Protein AF-A0A317I169-F1 (afdb_monomer)

Sequence (273 aa):
MTTSLVYNIPAKLIETYRGHNLIVRSFSSFELANCFLRADITDIRFAQLLSVESDTSALEGSGEGIPLEIFLEDPEQYHQLYRFVNLLDSHPVRIAIPVVAGFSDAVKQASSLDFCVKLELFQPAESLIDELEFVLDLYLHRIYIRQPIDFFQTTLLSFYRDEPVSLWQIAEENPEQVRYITDEGEETISKRFVGARIEGEIGNFTERFSQKLISERRECHECEFFNRCNGYFKWPDRNYRCDGIKRIFHTLKRATQEVRQDLAAYDALEVQA

Radius of gyration: 19.72 Å; Cα contacts (8 Å, |Δi|>4): 424; chains: 1; bounding box: 43×54×50 Å

Mean predicted aligned error: 4.43 Å

pLDDT: mean 92.84, std 7.58, range [35.75, 98.19]

Structure (mmCIF, N/CA/C/O backbone):
data_AF-A0A317I169-F1
#
_entry.id   AF-A0A317I169-F1
#
loop_
_atom_site.group_PDB
_atom_site.id
_atom_site.type_symbol
_atom_site.label_atom_id
_atom_site.label_alt_id
_atom_site.label_comp_id
_atom_site.label_asym_id
_atom_site.label_entity_id
_atom_site.label_seq_id
_atom_site.pdbx_PDB_ins_code
_atom_site.Cartn_x
_atom_site.Cartn_y
_atom_site.Cartn_z
_atom_site.occupancy
_atom_site.B_iso_o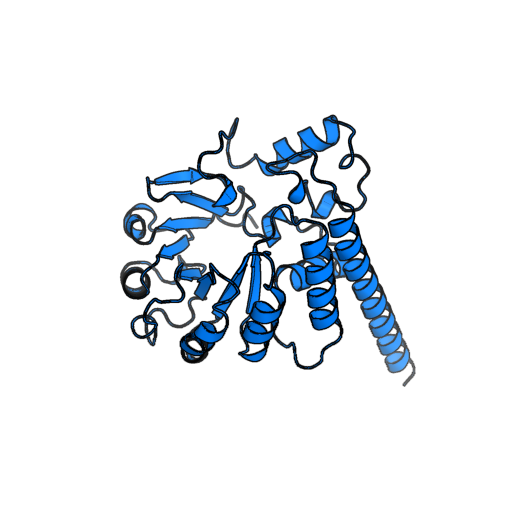r_equiv
_atom_site.auth_seq_id
_atom_site.auth_comp_id
_atom_site.auth_asym_id
_atom_site.auth_atom_id
_atom_site.pdbx_PDB_model_num
ATOM 1 N N . MET A 1 1 ? 15.140 -13.911 11.204 1.00 35.75 1 MET A N 1
ATOM 2 C CA . MET A 1 1 ? 15.748 -13.827 9.861 1.00 35.75 1 MET A CA 1
ATOM 3 C C . MET A 1 1 ? 15.899 -12.353 9.554 1.00 35.75 1 MET A C 1
ATOM 5 O O . MET A 1 1 ? 14.901 -11.652 9.612 1.00 35.75 1 MET A O 1
ATOM 9 N N . THR A 1 2 ? 17.116 -11.858 9.351 1.00 39.84 2 THR A N 1
ATOM 10 C CA . THR A 1 2 ? 17.343 -10.492 8.863 1.00 39.84 2 THR A CA 1
ATOM 11 C C . THR A 1 2 ? 16.763 -10.410 7.456 1.00 39.84 2 THR A C 1
ATOM 13 O O . THR A 1 2 ? 17.361 -10.913 6.510 1.00 39.84 2 THR A O 1
ATOM 16 N N . THR A 1 3 ? 15.547 -9.878 7.328 1.00 58.97 3 THR A N 1
ATOM 17 C CA . THR A 1 3 ? 14.951 -9.542 6.031 1.00 58.97 3 THR A CA 1
ATOM 18 C C . THR A 1 3 ? 15.928 -8.634 5.301 1.00 58.97 3 THR A C 1
ATOM 20 O O . THR A 1 3 ? 16.287 -7.582 5.826 1.00 58.97 3 THR A O 1
ATOM 23 N N . SER A 1 4 ? 16.410 -9.076 4.141 1.00 85.75 4 SER A N 1
ATOM 24 C CA . SER A 1 4 ? 17.301 -8.264 3.319 1.00 85.75 4 SER A CA 1
ATOM 25 C C . SER A 1 4 ? 16.566 -7.000 2.870 1.00 85.75 4 SER A C 1
ATOM 27 O O . SER A 1 4 ? 15.378 -7.056 2.547 1.00 85.75 4 SER A O 1
ATOM 29 N N . LEU A 1 5 ? 17.264 -5.867 2.901 1.00 94.50 5 LEU A N 1
ATOM 30 C CA . LEU A 1 5 ? 16.734 -4.564 2.513 1.00 94.50 5 LEU A CA 1
ATOM 31 C C . LEU A 1 5 ? 16.316 -4.578 1.037 1.00 94.50 5 LEU A C 1
ATOM 33 O O . LEU A 1 5 ? 17.038 -5.108 0.190 1.00 94.50 5 LEU A O 1
ATOM 37 N N . VAL A 1 6 ? 15.161 -3.982 0.742 1.00 96.94 6 VAL A N 1
ATOM 38 C CA . VAL A 1 6 ? 14.622 -3.839 -0.613 1.00 96.94 6 VAL A CA 1
ATOM 39 C C . VAL A 1 6 ? 14.708 -2.379 -1.050 1.00 96.94 6 VAL A C 1
ATOM 41 O O . VAL A 1 6 ? 14.372 -1.478 -0.284 1.00 96.94 6 VAL A O 1
ATOM 44 N N . TYR A 1 7 ? 15.114 -2.133 -2.290 1.00 97.50 7 TYR A N 1
ATOM 45 C CA . TYR A 1 7 ? 15.156 -0.797 -2.879 1.00 97.50 7 TYR A CA 1
ATOM 46 C C . TYR A 1 7 ? 14.053 -0.645 -3.924 1.00 97.50 7 TYR A C 1
ATOM 48 O O . TYR A 1 7 ? 14.032 -1.354 -4.924 1.00 97.50 7 TYR A O 1
ATOM 56 N N . ASN A 1 8 ? 13.145 0.302 -3.707 1.00 98.06 8 ASN A N 1
ATOM 57 C CA . ASN A 1 8 ? 12.198 0.761 -4.710 1.00 98.06 8 ASN A CA 1
ATOM 58 C C . ASN A 1 8 ? 12.872 1.816 -5.595 1.00 98.06 8 ASN A C 1
ATOM 60 O O . ASN A 1 8 ? 13.113 2.943 -5.152 1.00 98.06 8 ASN A O 1
ATOM 64 N N . ILE A 1 9 ? 13.172 1.453 -6.842 1.00 98.00 9 ILE A N 1
ATOM 65 C CA . ILE A 1 9 ? 13.968 2.249 -7.779 1.00 98.00 9 ILE A CA 1
ATOM 66 C C . ILE A 1 9 ? 13.218 2.526 -9.090 1.00 98.00 9 ILE A C 1
ATOM 68 O O . ILE A 1 9 ? 12.456 1.677 -9.556 1.00 98.00 9 ILE A O 1
ATOM 72 N N . PRO A 1 10 ? 13.477 3.667 -9.752 1.00 97.75 10 PRO A N 1
ATOM 73 C CA . PRO A 1 10 ? 13.111 3.857 -11.150 1.00 97.75 10 PRO A CA 1
ATOM 74 C C . PRO A 1 10 ? 13.809 2.821 -12.044 1.00 97.75 10 PRO A C 1
ATOM 76 O O . PRO A 1 10 ? 14.998 2.550 -11.861 1.00 97.75 10 PRO A O 1
ATOM 79 N N . ALA A 1 11 ? 13.122 2.329 -13.076 1.00 96.12 11 ALA A N 1
ATOM 80 C CA . ALA A 1 11 ? 13.645 1.374 -14.060 1.00 96.12 11 ALA A CA 1
ATOM 81 C C . ALA A 1 11 ? 15.009 1.776 -14.651 1.00 96.12 11 ALA A C 1
ATOM 83 O O . ALA A 1 11 ? 15.908 0.949 -14.796 1.00 96.12 11 ALA A O 1
ATOM 84 N N . LYS A 1 12 ? 15.220 3.073 -14.908 1.00 94.88 12 LYS A N 1
ATOM 85 C CA . LYS A 1 12 ? 16.492 3.610 -15.422 1.00 94.88 12 LYS A CA 1
ATOM 86 C C . LYS A 1 12 ? 17.708 3.366 -14.511 1.00 94.88 12 LYS A C 1
ATOM 88 O O . LYS A 1 12 ? 18.832 3.446 -14.997 1.00 94.88 12 LYS A O 1
ATOM 93 N N . LEU A 1 13 ? 17.509 3.078 -13.220 1.00 95.88 13 LEU A N 1
ATOM 94 C CA . LEU A 1 13 ? 18.581 2.834 -12.244 1.00 95.88 13 LEU A CA 1
ATOM 95 C C . LEU A 1 13 ? 18.875 1.343 -12.010 1.00 95.88 13 LEU A C 1
ATOM 97 O O . LEU A 1 13 ? 19.711 1.021 -11.167 1.00 95.88 13 LEU A O 1
ATOM 101 N N . ILE A 1 14 ? 18.248 0.433 -12.764 1.00 94.25 14 ILE A N 1
AT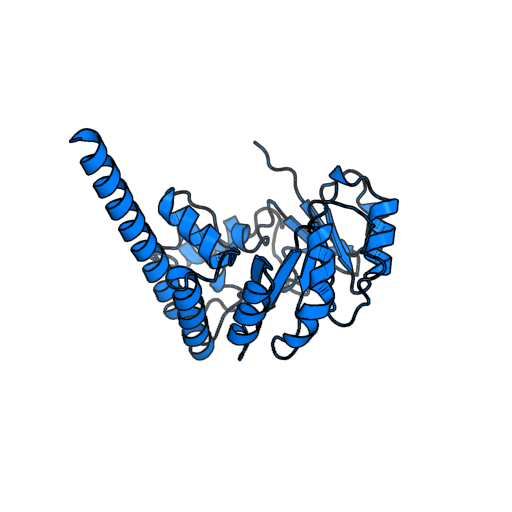OM 102 C CA . ILE A 1 14 ? 18.392 -1.022 -12.586 1.00 94.25 14 ILE A CA 1
ATOM 103 C C . ILE A 1 14 ? 19.854 -1.495 -12.578 1.00 94.25 14 ILE A C 1
ATOM 105 O O . ILE A 1 14 ? 20.247 -2.328 -11.768 1.00 94.25 14 ILE A O 1
ATOM 109 N N . GLU A 1 15 ? 20.688 -0.903 -13.434 1.00 92.88 15 GLU A N 1
ATOM 110 C CA . GLU A 1 15 ? 22.107 -1.243 -13.557 1.00 92.88 15 GLU A CA 1
ATOM 111 C C . GLU A 1 15 ? 22.921 -0.847 -12.317 1.00 92.88 15 GLU A C 1
ATOM 113 O O . GLU A 1 15 ? 23.838 -1.563 -11.920 1.00 92.88 15 GLU A O 1
ATOM 118 N N . THR A 1 16 ? 22.573 0.273 -11.680 1.00 94.31 16 THR A N 1
ATOM 119 C CA . THR A 1 16 ? 23.263 0.788 -10.489 1.00 94.31 16 THR A CA 1
ATOM 120 C C . THR A 1 16 ? 22.988 -0.064 -9.250 1.00 94.31 16 THR A C 1
ATOM 122 O O . THR A 1 16 ? 23.837 -0.143 -8.367 1.00 94.31 16 THR A O 1
ATOM 125 N N . TYR A 1 17 ? 21.830 -0.726 -9.198 1.00 93.69 17 TYR A N 1
ATOM 126 C CA . TYR A 1 17 ? 21.359 -1.477 -8.033 1.00 93.69 17 TYR A CA 1
ATOM 127 C C . TYR A 1 17 ? 21.391 -3.005 -8.225 1.00 93.69 17 TYR A C 1
ATOM 129 O O . TYR A 1 17 ? 20.778 -3.731 -7.444 1.00 93.69 17 TYR A O 1
ATOM 137 N N . ARG A 1 18 ? 22.129 -3.524 -9.218 1.00 91.44 18 ARG A N 1
ATOM 138 C CA . ARG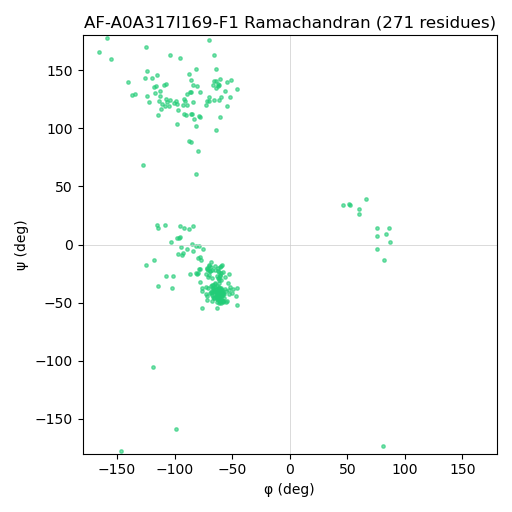 A 1 18 ? 22.302 -4.979 -9.417 1.00 91.44 18 ARG A CA 1
ATOM 139 C C . ARG A 1 18 ? 22.746 -5.691 -8.130 1.00 91.44 18 ARG A C 1
ATOM 141 O O . ARG A 1 18 ? 23.571 -5.162 -7.382 1.00 91.44 18 ARG A O 1
ATOM 148 N N . GLY A 1 19 ? 22.227 -6.899 -7.896 1.00 90.00 19 GLY A N 1
ATOM 149 C CA . GLY A 1 19 ? 22.560 -7.729 -6.732 1.00 90.00 19 GLY A CA 1
ATOM 150 C C . GLY A 1 19 ? 21.906 -7.292 -5.416 1.00 90.00 19 GLY A C 1
ATOM 151 O O . GLY A 1 19 ? 22.251 -7.823 -4.361 1.00 90.00 19 GLY A O 1
ATOM 152 N N . HIS A 1 20 ? 20.992 -6.320 -5.457 1.00 93.81 20 HIS A N 1
ATOM 153 C CA . HIS A 1 20 ? 20.128 -5.962 -4.333 1.00 93.81 20 HIS A CA 1
ATOM 154 C C . HIS A 1 20 ? 18.720 -6.506 -4.575 1.00 93.81 20 HIS A C 1
ATOM 156 O O . HIS A 1 20 ? 18.365 -6.796 -5.708 1.00 93.81 20 HIS A O 1
ATOM 162 N N . ASN A 1 21 ? 17.888 -6.586 -3.534 1.00 95.69 21 ASN A N 1
ATOM 163 C CA . ASN A 1 21 ? 16.464 -6.867 -3.722 1.00 95.69 21 ASN A CA 1
ATOM 164 C C . ASN A 1 21 ? 15.751 -5.595 -4.179 1.00 95.69 21 ASN A C 1
ATOM 166 O O . ASN A 1 21 ? 15.917 -4.542 -3.559 1.00 95.69 21 ASN A O 1
ATOM 170 N N . LEU A 1 22 ? 14.939 -5.686 -5.225 1.00 96.88 22 LEU A N 1
ATOM 171 C CA . LEU A 1 22 ? 14.413 -4.534 -5.943 1.00 96.88 22 LEU A CA 1
ATOM 172 C C . LEU A 1 22 ? 12.892 -4.551 -6.035 1.00 96.88 22 LEU A C 1
ATOM 174 O O . LEU A 1 22 ? 12.262 -5.585 -6.248 1.00 96.88 22 LEU A O 1
ATOM 178 N N . ILE A 1 23 ? 12.321 -3.359 -5.950 1.00 97.69 23 ILE A N 1
ATOM 179 C CA . ILE A 1 23 ? 11.028 -3.025 -6.534 1.00 97.69 23 ILE A CA 1
ATOM 180 C C . ILE A 1 23 ? 11.337 -2.069 -7.680 1.00 97.69 23 ILE A C 1
ATOM 182 O O . ILE A 1 23 ? 11.966 -1.035 -7.463 1.00 97.69 23 ILE A O 1
ATOM 186 N N . VAL A 1 24 ? 10.954 -2.416 -8.904 1.00 97.69 24 VAL A N 1
ATOM 187 C CA . VAL A 1 24 ? 11.307 -1.616 -10.088 1.00 97.69 24 VAL A CA 1
ATOM 188 C C . VAL A 1 24 ? 10.075 -0.886 -10.588 1.00 97.69 24 VAL A C 1
ATOM 190 O O . VAL A 1 24 ? 9.070 -1.529 -10.871 1.00 97.69 24 VAL A O 1
ATOM 193 N N . ARG A 1 25 ? 10.137 0.440 -10.730 1.00 97.69 25 ARG A N 1
ATOM 194 C CA . ARG A 1 25 ? 8.990 1.245 -11.170 1.00 97.69 25 ARG A CA 1
ATOM 195 C C . ARG A 1 25 ? 9.241 2.009 -12.463 1.00 97.69 25 ARG A C 1
ATOM 197 O O . ARG A 1 25 ? 10.334 2.531 -12.683 1.00 97.69 25 ARG A O 1
ATOM 204 N N . SER A 1 26 ? 8.219 2.112 -13.305 1.00 97.12 26 SER A N 1
ATOM 205 C CA . SER A 1 26 ? 8.222 2.963 -14.500 1.00 97.12 26 SER A CA 1
ATOM 206 C C . SER A 1 26 ? 6.797 3.337 -14.905 1.00 97.12 26 SER A C 1
ATOM 208 O O . SER A 1 26 ? 5.838 2.660 -14.550 1.00 97.12 26 SER A O 1
ATOM 210 N N . PHE A 1 27 ? 6.658 4.409 -15.681 1.00 95.75 27 PHE A N 1
ATOM 211 C CA . PHE A 1 27 ? 5.423 4.741 -16.394 1.00 95.75 27 PHE A CA 1
ATOM 212 C C . PHE A 1 27 ? 5.256 3.925 -17.690 1.00 95.75 27 PHE A C 1
ATOM 214 O O . PHE A 1 27 ? 4.179 3.928 -18.276 1.00 95.75 27 PHE A O 1
ATOM 221 N N . SER A 1 28 ? 6.306 3.229 -18.139 1.00 95.06 28 SER A N 1
ATOM 222 C CA . SER A 1 28 ? 6.347 2.479 -19.394 1.00 95.06 28 SER A CA 1
ATOM 223 C C . SER A 1 28 ? 6.458 0.978 -19.141 1.00 95.06 28 SER A C 1
ATOM 225 O O . SER A 1 28 ? 7.410 0.496 -18.522 1.00 95.06 28 SER A O 1
ATOM 227 N N . SER A 1 29 ? 5.510 0.222 -19.688 1.00 94.50 29 SER A N 1
ATOM 228 C CA . SER A 1 29 ? 5.534 -1.246 -19.694 1.00 94.50 29 SER A CA 1
ATOM 229 C C . SER A 1 29 ? 6.767 -1.789 -20.419 1.00 94.50 29 SER A C 1
ATOM 231 O O . SER A 1 29 ? 7.381 -2.753 -19.971 1.00 94.50 29 SER A O 1
ATOM 233 N N . PHE A 1 30 ? 7.180 -1.126 -21.502 1.00 94.56 30 PHE A N 1
ATOM 234 C CA . PHE A 1 30 ? 8.360 -1.488 -22.276 1.00 94.56 30 PHE A CA 1
ATOM 235 C C . PHE A 1 30 ? 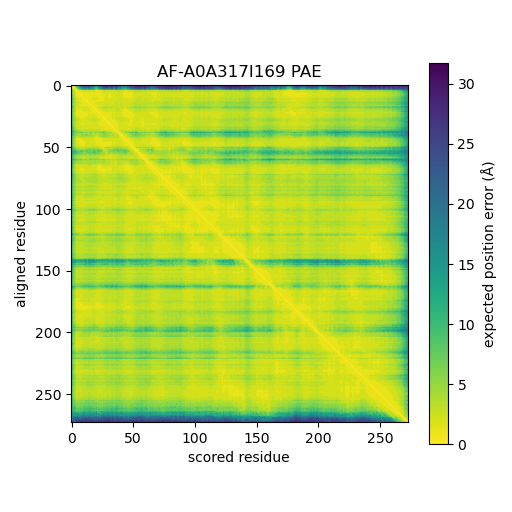9.649 -1.315 -21.469 1.00 94.56 30 PHE A C 1
ATOM 237 O O . PHE A 1 30 ? 10.559 -2.136 -21.563 1.00 94.56 30 PHE A O 1
ATOM 244 N N . GLU A 1 31 ? 9.751 -0.267 -20.650 1.00 95.06 31 GLU A N 1
ATOM 245 C CA . GLU A 1 31 ? 10.909 -0.102 -19.767 1.00 95.06 31 GLU A CA 1
ATOM 246 C C . GLU A 1 31 ? 10.974 -1.197 -18.702 1.00 95.06 31 GLU A C 1
ATOM 248 O O . GLU A 1 31 ? 12.057 -1.730 -18.454 1.00 95.06 31 GLU A O 1
ATOM 253 N N . LEU A 1 32 ? 9.834 -1.573 -18.115 1.00 95.62 32 LEU A N 1
ATOM 254 C CA . LEU A 1 32 ? 9.764 -2.682 -17.160 1.00 95.62 32 LEU A CA 1
ATOM 255 C C . LEU A 1 32 ? 10.146 -4.015 -17.816 1.00 95.62 32 LEU A C 1
ATOM 257 O O . LEU A 1 32 ? 11.013 -4.715 -17.297 1.00 95.62 32 LEU A O 1
ATOM 261 N N . ALA A 1 33 ? 9.596 -4.320 -18.994 1.00 94.69 33 ALA A N 1
ATOM 262 C CA . ALA A 1 33 ? 9.944 -5.522 -19.749 1.00 94.69 33 ALA A CA 1
ATOM 263 C C . ALA A 1 33 ? 11.451 -5.588 -20.061 1.00 94.69 33 ALA A C 1
ATOM 265 O O . ALA A 1 33 ? 12.095 -6.617 -19.860 1.00 94.69 33 ALA A O 1
ATOM 266 N N . ASN A 1 34 ? 12.057 -4.465 -20.464 1.00 93.19 34 ASN A N 1
ATOM 267 C CA . ASN A 1 34 ? 13.506 -4.393 -20.656 1.00 93.19 34 ASN A CA 1
ATOM 268 C C . ASN A 1 34 ? 14.295 -4.582 -19.355 1.00 93.19 34 ASN A C 1
ATOM 270 O O . ASN A 1 34 ? 15.395 -5.130 -19.399 1.00 93.19 34 ASN A O 1
ATOM 274 N N . CYS A 1 35 ? 13.776 -4.145 -18.205 1.00 93.19 35 CYS A N 1
ATOM 275 C CA . CYS A 1 35 ? 14.418 -4.412 -16.917 1.00 93.19 35 CYS A CA 1
ATOM 276 C C . CYS A 1 35 ? 14.439 -5.910 -16.611 1.00 93.19 35 CYS A C 1
ATOM 278 O O . CYS A 1 35 ? 15.477 -6.416 -16.187 1.00 93.19 35 CYS A O 1
ATOM 280 N N . PHE A 1 36 ? 13.352 -6.629 -16.902 1.00 92.81 36 PHE A N 1
ATOM 281 C CA . PHE A 1 36 ? 13.265 -8.078 -16.683 1.00 92.81 36 PHE A CA 1
ATOM 282 C C . PHE A 1 36 ? 14.281 -8.870 -17.515 1.00 92.81 36 PHE A C 1
ATOM 284 O O . PHE A 1 36 ? 14.743 -9.917 -17.080 1.00 92.81 36 PHE A O 1
ATOM 291 N N . LEU A 1 37 ? 14.684 -8.355 -18.681 1.00 88.56 37 LEU A N 1
ATOM 292 C CA . LEU A 1 37 ? 15.732 -8.963 -19.511 1.00 88.56 37 LEU A CA 1
ATOM 293 C C . LEU A 1 37 ? 17.158 -8.696 -18.999 1.00 88.56 37 LEU A C 1
ATOM 295 O O . LEU A 1 37 ? 18.096 -9.382 -19.406 1.00 88.56 37 LEU A O 1
ATOM 299 N N . ARG A 1 38 ? 17.352 -7.653 -18.185 1.00 84.25 38 ARG A N 1
ATOM 300 C CA . ARG A 1 38 ? 18.682 -7.136 -17.805 1.00 84.25 38 ARG A CA 1
ATOM 301 C C . ARG A 1 38 ? 19.075 -7.451 -16.368 1.00 84.25 38 ARG A C 1
ATOM 303 O O . ARG A 1 38 ? 20.275 -7.491 -16.081 1.00 84.25 38 ARG A O 1
ATOM 310 N N . ALA A 1 39 ? 18.088 -7.617 -15.495 1.00 83.25 39 ALA A N 1
ATOM 311 C CA . ALA A 1 39 ? 18.257 -7.968 -14.093 1.00 83.25 39 ALA A CA 1
ATOM 312 C C . ALA A 1 39 ? 18.125 -9.480 -13.879 1.00 83.25 39 ALA A C 1
ATOM 314 O O . ALA A 1 39 ? 17.539 -10.180 -14.703 1.00 83.25 39 ALA A O 1
ATOM 315 N N . ASP A 1 40 ? 18.648 -9.972 -12.755 1.00 85.69 40 ASP A N 1
ATOM 316 C CA . ASP A 1 40 ? 18.250 -11.292 -12.277 1.00 85.69 40 ASP A CA 1
ATOM 317 C C . ASP A 1 40 ? 16.805 -11.201 -11.778 1.00 85.69 40 ASP A C 1
ATOM 319 O O . ASP A 1 40 ? 16.462 -10.338 -10.967 1.00 85.69 40 ASP A O 1
ATOM 323 N N . ILE A 1 41 ? 15.942 -12.077 -12.279 1.00 83.88 41 ILE A N 1
ATOM 324 C CA . ILE A 1 41 ? 14.528 -12.084 -11.917 1.00 83.88 41 ILE A CA 1
ATOM 325 C C . ILE A 1 41 ? 14.336 -12.348 -10.420 1.00 83.88 41 ILE A C 1
ATOM 327 O O . ILE A 1 41 ? 13.378 -11.854 -9.834 1.00 83.88 41 ILE A O 1
ATOM 331 N N . THR A 1 42 ? 15.267 -13.076 -9.786 1.00 87.25 42 THR A N 1
ATOM 332 C CA . THR A 1 42 ? 15.199 -13.383 -8.351 1.00 87.25 42 THR A CA 1
ATOM 333 C C . THR A 1 42 ? 15.481 -12.174 -7.470 1.00 87.25 42 THR A C 1
ATOM 335 O O . THR A 1 42 ? 15.091 -12.173 -6.304 1.00 87.25 42 THR A O 1
ATOM 338 N N . ASP A 1 43 ? 16.137 -11.152 -8.021 1.00 91.62 43 ASP A N 1
ATOM 339 C CA . ASP A 1 43 ? 16.386 -9.887 -7.333 1.00 91.62 43 ASP A CA 1
ATOM 340 C C . ASP A 1 43 ? 15.132 -8.996 -7.346 1.00 91.62 43 ASP A C 1
ATOM 342 O O . ASP A 1 43 ? 14.999 -8.108 -6.506 1.00 91.62 43 ASP A O 1
ATOM 346 N N . ILE A 1 44 ? 14.184 -9.213 -8.268 1.00 94.88 44 ILE A N 1
ATOM 347 C CA . ILE A 1 44 ? 12.972 -8.396 -8.393 1.00 94.88 44 ILE A CA 1
ATOM 348 C C . ILE A 1 44 ? 11.856 -8.983 -7.529 1.00 94.88 44 ILE A C 1
ATOM 350 O O . ILE A 1 44 ? 11.278 -10.024 -7.830 1.00 94.88 44 ILE A O 1
ATOM 354 N N . ARG A 1 45 ? 11.484 -8.258 -6.471 1.00 95.25 45 ARG A N 1
ATOM 355 C CA . ARG A 1 45 ? 10.362 -8.625 -5.600 1.00 95.25 45 ARG A CA 1
ATOM 356 C C . ARG A 1 45 ? 9.013 -8.408 -6.284 1.00 95.25 45 ARG A C 1
ATOM 358 O O . ARG A 1 45 ? 8.128 -9.246 -6.151 1.00 95.25 45 ARG A O 1
ATOM 365 N N . PHE A 1 46 ? 8.853 -7.267 -6.952 1.00 96.75 46 PHE A N 1
ATOM 366 C CA . PHE A 1 46 ? 7.735 -6.942 -7.842 1.00 96.75 46 PHE A CA 1
ATOM 367 C C . PHE A 1 46 ? 8.071 -5.703 -8.683 1.00 96.75 46 PHE A C 1
ATOM 369 O O . PHE A 1 46 ? 9.018 -4.972 -8.376 1.00 96.75 46 PHE A O 1
ATOM 376 N N . ALA A 1 47 ? 7.292 -5.449 -9.732 1.00 97.44 47 ALA A N 1
ATOM 377 C CA . ALA A 1 47 ? 7.415 -4.247 -10.552 1.00 97.44 47 ALA A CA 1
ATOM 378 C C . ALA A 1 47 ? 6.173 -3.357 -10.451 1.00 97.44 47 ALA A C 1
ATOM 380 O O . ALA A 1 47 ? 5.063 -3.861 -10.326 1.00 97.44 47 ALA A O 1
ATOM 381 N N . GLN A 1 48 ? 6.357 -2.040 -10.517 1.00 97.75 48 GLN A N 1
ATOM 382 C CA . GLN A 1 48 ? 5.292 -1.042 -10.441 1.00 97.75 48 GLN A CA 1
ATOM 383 C C . GLN A 1 48 ? 5.122 -0.332 -11.785 1.00 97.75 48 GLN A C 1
ATOM 385 O O . GLN A 1 48 ? 6.018 0.392 -12.230 1.00 97.75 48 GLN A O 1
ATOM 390 N N . LEU A 1 49 ? 3.957 -0.489 -12.407 1.00 97.44 49 LEU A N 1
ATOM 391 C CA . LEU A 1 49 ? 3.552 0.320 -13.549 1.00 97.44 49 LEU A CA 1
ATOM 392 C C . LEU A 1 49 ? 2.766 1.532 -13.044 1.00 97.44 49 LEU A C 1
ATOM 394 O O . LEU A 1 49 ? 1.664 1.402 -12.516 1.00 97.44 49 LEU A O 1
ATOM 398 N N . LEU A 1 50 ? 3.346 2.719 -13.204 1.00 95.62 50 LEU A N 1
ATOM 399 C CA . LEU A 1 50 ? 2.828 3.970 -12.642 1.00 95.62 50 LEU A CA 1
ATOM 400 C C . LEU A 1 50 ? 1.754 4.650 -13.508 1.00 95.62 50 LEU A C 1
ATOM 402 O O . LEU A 1 50 ? 1.283 5.722 -13.145 1.00 95.62 50 LEU A O 1
ATOM 406 N N . SER A 1 51 ? 1.390 4.062 -14.651 1.00 90.69 51 SER A N 1
ATOM 407 C CA . SER A 1 51 ? 0.375 4.595 -15.565 1.00 90.69 51 SER A CA 1
ATOM 408 C C . SER A 1 51 ? -0.540 3.490 -16.076 1.00 90.69 51 SER A C 1
ATOM 410 O O . SER A 1 51 ? -0.075 2.499 -16.641 1.00 90.69 51 SER A O 1
ATOM 412 N N . VAL A 1 52 ? -1.850 3.711 -15.952 1.00 90.31 52 VAL A N 1
ATOM 413 C CA . VAL A 1 52 ? -2.882 2.821 -16.505 1.00 90.31 52 VAL A CA 1
ATOM 414 C C . VAL A 1 52 ? -3.096 2.987 -18.011 1.00 90.31 52 VAL A C 1
ATOM 416 O O . VAL A 1 52 ? -3.773 2.176 -18.640 1.00 90.31 52 VAL A O 1
ATOM 419 N N . GLU A 1 53 ? -2.527 4.031 -18.615 1.00 87.69 53 GLU A N 1
ATOM 420 C CA . GLU A 1 53 ? -2.663 4.283 -20.052 1.00 87.69 53 GLU A CA 1
ATOM 421 C C . GLU A 1 53 ? -1.692 3.435 -20.883 1.00 87.69 53 GLU A C 1
ATOM 423 O O . GLU A 1 53 ? -1.979 3.129 -22.046 1.00 87.69 53 GLU A O 1
ATOM 428 N N . SER A 1 54 ? -0.582 3.023 -20.266 1.00 84.69 54 SER A N 1
ATOM 429 C CA . SER A 1 54 ? 0.492 2.238 -20.873 1.00 84.69 54 SER A CA 1
ATOM 430 C C . SER A 1 54 ? -0.022 0.946 -21.524 1.00 84.69 54 SER A C 1
ATOM 432 O O . SER A 1 54 ? -0.906 0.267 -21.001 1.00 84.69 54 SER A O 1
ATOM 434 N N . ASP A 1 55 ? 0.524 0.606 -22.692 1.00 87.31 55 ASP A N 1
ATOM 435 C CA . ASP A 1 55 ? 0.195 -0.632 -23.401 1.00 87.31 55 ASP A CA 1
ATOM 436 C C . ASP A 1 55 ? 0.804 -1.841 -22.681 1.00 87.31 55 ASP A C 1
ATOM 438 O O . ASP A 1 55 ? 2.011 -1.899 -22.477 1.00 87.31 55 ASP A O 1
ATOM 442 N N . THR A 1 56 ? -0.004 -2.823 -22.302 1.00 88.31 56 THR A N 1
ATOM 443 C CA . THR A 1 56 ? 0.442 -4.000 -21.548 1.00 88.31 56 THR A CA 1
ATOM 444 C C . THR A 1 56 ? 1.158 -5.035 -22.406 1.00 88.31 56 THR A C 1
ATOM 446 O O . THR A 1 56 ? 1.826 -5.899 -21.844 1.00 88.31 56 THR A O 1
ATOM 449 N N . SER A 1 57 ? 1.085 -4.931 -23.737 1.00 88.94 57 SER A N 1
ATOM 450 C CA . SER A 1 57 ? 1.616 -5.930 -24.676 1.00 88.94 57 SER A CA 1
ATOM 451 C C . SER A 1 57 ? 3.093 -6.283 -24.453 1.00 88.94 57 SER A C 1
ATOM 453 O O . SER A 1 57 ? 3.489 -7.428 -24.627 1.00 88.94 57 SER A O 1
ATOM 455 N N . ALA A 1 58 ? 3.919 -5.327 -24.016 1.00 90.75 58 ALA A N 1
ATOM 456 C CA . ALA A 1 58 ? 5.335 -5.575 -23.730 1.00 90.75 58 ALA A CA 1
ATOM 457 C C . ALA A 1 58 ? 5.565 -6.455 -22.485 1.00 90.75 58 ALA A C 1
ATOM 459 O O . ALA A 1 58 ? 6.604 -7.109 -22.376 1.00 90.75 58 ALA A O 1
ATOM 460 N N . LEU A 1 59 ? 4.621 -6.443 -21.540 1.00 92.31 59 LEU A N 1
ATOM 461 C CA . LEU A 1 59 ? 4.659 -7.261 -20.327 1.00 92.31 59 LEU A CA 1
ATOM 462 C C . LEU A 1 59 ? 4.057 -8.649 -20.564 1.00 92.31 59 LEU A C 1
ATOM 464 O O . LEU A 1 59 ? 4.464 -9.595 -19.899 1.00 92.31 59 LEU A O 1
ATOM 468 N N . GLU A 1 60 ? 3.154 -8.797 -21.536 1.00 89.31 60 GLU A N 1
ATOM 469 C CA . GLU A 1 60 ? 2.630 -10.101 -21.945 1.00 89.31 60 GLU A CA 1
ATOM 470 C C . GLU A 1 60 ? 3.783 -10.999 -22.442 1.00 89.31 60 GLU A C 1
ATOM 472 O O . GLU A 1 60 ? 4.394 -10.755 -23.482 1.00 89.31 60 GLU A O 1
ATOM 477 N N . GLY A 1 61 ? 4.117 -12.037 -21.669 1.00 83.94 61 GLY A N 1
ATOM 478 C CA . GLY A 1 61 ? 5.212 -12.965 -21.978 1.00 83.94 61 GLY A CA 1
ATOM 479 C C . GLY A 1 61 ? 6.615 -12.508 -21.553 1.00 83.94 61 GLY A C 1
ATOM 480 O O . GLY A 1 61 ? 7.593 -13.174 -21.898 1.00 83.94 61 GLY A O 1
ATOM 481 N N . SER A 1 62 ? 6.741 -11.416 -20.791 1.00 90.06 62 SER A N 1
ATOM 482 C CA . SER A 1 62 ? 8.021 -10.936 -20.249 1.00 90.06 62 SER A CA 1
ATOM 483 C C . SER A 1 62 ? 8.056 -11.062 -18.730 1.00 90.06 62 SER A C 1
ATOM 485 O O . SER A 1 62 ? 7.203 -10.509 -18.051 1.00 90.06 62 SER A O 1
ATOM 487 N N . GLY A 1 63 ? 9.094 -11.691 -18.169 1.00 89.06 63 GLY A N 1
ATOM 488 C CA . GLY A 1 63 ? 9.267 -11.756 -16.710 1.00 89.06 63 GLY A CA 1
ATOM 489 C C . GLY A 1 63 ? 8.183 -12.572 -15.997 1.00 89.06 63 GLY A C 1
ATOM 490 O O . GLY A 1 63 ? 7.712 -12.166 -14.937 1.00 89.06 63 GLY A O 1
ATOM 491 N N . GLU A 1 64 ? 7.761 -13.687 -16.598 1.00 91.56 64 GLU A N 1
ATOM 492 C CA . GLU A 1 64 ? 6.708 -14.571 -16.083 1.00 91.56 64 GLU A CA 1
ATOM 493 C C . GLU A 1 64 ? 6.882 -14.872 -14.584 1.00 91.56 64 GLU A C 1
ATOM 495 O O . GLU A 1 64 ? 7.981 -15.164 -14.104 1.00 91.56 64 GLU A O 1
ATOM 500 N N . GLY A 1 65 ? 5.788 -14.763 -13.832 1.00 92.38 65 GLY A N 1
ATOM 501 C CA . GLY A 1 65 ? 5.761 -14.967 -12.386 1.00 92.38 65 GLY A CA 1
ATOM 502 C C . GLY A 1 65 ? 6.203 -13.767 -11.542 1.00 92.38 65 GLY A C 1
ATOM 503 O O . GLY A 1 65 ? 5.913 -13.766 -10.344 1.00 92.38 65 GLY A O 1
ATOM 504 N N . ILE A 1 66 ? 6.833 -12.727 -12.113 1.00 95.38 66 ILE A N 1
ATOM 505 C CA . ILE A 1 66 ? 7.117 -11.484 -11.371 1.00 95.38 66 ILE A CA 1
ATOM 506 C C . ILE A 1 66 ? 5.785 -10.808 -11.026 1.00 95.38 66 ILE A C 1
ATOM 508 O O . ILE A 1 66 ? 5.018 -10.511 -11.946 1.00 95.38 66 ILE A O 1
ATOM 512 N N . PRO A 1 67 ? 5.499 -10.510 -9.747 1.00 96.75 67 PRO A N 1
ATOM 513 C CA . PRO A 1 67 ? 4.297 -9.772 -9.395 1.00 96.75 67 PRO A CA 1
ATOM 514 C C . PRO A 1 67 ? 4.319 -8.354 -9.973 1.00 96.75 67 PRO A C 1
ATOM 516 O O . PRO A 1 67 ? 5.349 -7.672 -9.956 1.00 96.75 67 PRO A O 1
ATOM 519 N N . LEU A 1 68 ? 3.165 -7.896 -10.449 1.00 97.56 68 LEU A N 1
ATOM 520 C CA . LEU A 1 68 ? 2.972 -6.552 -10.976 1.00 97.56 68 LEU A CA 1
ATOM 521 C C . LEU A 1 68 ? 2.037 -5.766 -10.063 1.00 97.56 68 LEU A C 1
ATOM 523 O O . LEU A 1 68 ? 0.956 -6.225 -9.704 1.00 97.56 68 LEU A O 1
ATOM 527 N N . GLU A 1 69 ? 2.440 -4.551 -9.724 1.00 98.00 69 GLU A N 1
ATOM 528 C CA . GLU A 1 69 ? 1.576 -3.555 -9.116 1.00 98.00 69 GLU A CA 1
ATOM 529 C C . GLU A 1 69 ? 1.241 -2.478 -10.147 1.00 98.00 69 GLU A C 1
ATOM 531 O O . GLU A 1 69 ? 2.133 -1.836 -10.702 1.00 98.00 69 GLU A O 1
ATOM 536 N N . ILE A 1 70 ? -0.046 -2.272 -10.408 1.00 98.00 70 ILE A N 1
ATOM 537 C CA . ILE A 1 70 ? -0.524 -1.238 -11.326 1.00 98.00 70 ILE A CA 1
ATOM 538 C C . ILE A 1 70 ? -1.093 -0.093 -10.494 1.00 98.00 70 ILE A C 1
ATOM 540 O O . ILE A 1 70 ? -2.037 -0.288 -9.726 1.00 98.00 70 ILE A O 1
ATOM 544 N N . PHE A 1 71 ? -0.517 1.099 -10.628 1.00 97.12 71 PHE A N 1
ATOM 545 C CA . PHE A 1 71 ? -0.976 2.283 -9.910 1.00 97.12 71 PHE A CA 1
ATOM 546 C C . PHE A 1 71 ? -2.105 2.966 -10.685 1.00 97.12 71 PHE A C 1
ATOM 548 O O . PHE A 1 71 ? -1.883 3.520 -11.762 1.00 97.12 71 PHE A O 1
ATOM 555 N N . LEU A 1 72 ? -3.313 2.938 -10.125 1.00 97.12 72 LEU A N 1
ATOM 556 C CA . LEU A 1 72 ? -4.469 3.662 -10.642 1.00 97.12 72 LEU A CA 1
ATOM 557 C C . LEU A 1 72 ? -4.469 5.070 -10.035 1.00 97.12 72 LEU A C 1
ATOM 559 O O . LEU A 1 72 ? -5.025 5.279 -8.963 1.00 97.12 72 LEU A O 1
ATOM 563 N N . GLU A 1 73 ? -3.799 6.018 -10.694 1.00 93.38 73 GLU A N 1
ATOM 564 C CA . GLU A 1 73 ? -3.627 7.387 -10.178 1.00 93.38 73 GLU A CA 1
ATOM 565 C C . GLU A 1 73 ? -4.958 8.101 -9.912 1.00 93.38 73 GLU A C 1
ATOM 567 O O . GLU A 1 73 ? -5.111 8.751 -8.878 1.00 93.38 73 GLU A O 1
ATOM 572 N N . ASP A 1 74 ? -5.918 7.938 -10.819 1.00 95.38 74 ASP A N 1
ATOM 573 C CA . ASP A 1 74 ? -7.274 8.455 -10.688 1.00 95.38 74 ASP A CA 1
ATOM 574 C C . ASP A 1 74 ? -8.269 7.289 -10.581 1.00 95.38 74 ASP A C 1
ATOM 576 O O . ASP A 1 74 ? -8.474 6.565 -11.564 1.00 95.38 74 ASP A O 1
ATOM 580 N N . PRO A 1 75 ? -8.911 7.082 -9.414 1.00 96.12 75 PRO A N 1
ATOM 581 C CA . PRO A 1 75 ? -9.888 6.017 -9.254 1.00 96.12 75 PRO A CA 1
ATOM 582 C C . PRO A 1 75 ? -11.073 6.087 -10.222 1.00 96.12 75 PRO A C 1
ATOM 584 O O . PRO A 1 75 ? -11.643 5.039 -10.513 1.00 96.12 75 PRO A O 1
ATOM 587 N N . GLU A 1 76 ? -11.425 7.250 -10.786 1.00 96.06 76 GLU A N 1
ATOM 588 C CA . GLU A 1 76 ? -12.498 7.356 -11.793 1.00 96.06 76 GLU A CA 1
ATOM 589 C C . GLU A 1 76 ? -12.163 6.601 -13.096 1.00 96.06 76 GLU A C 1
ATOM 591 O O . GLU A 1 76 ? -13.046 6.212 -13.870 1.00 96.06 76 GLU A O 1
ATOM 596 N N . GLN A 1 77 ? -10.882 6.301 -13.321 1.00 95.38 77 GLN A N 1
ATOM 597 C CA . GLN A 1 77 ? -10.399 5.536 -14.467 1.00 95.38 77 GLN A CA 1
ATOM 598 C C . GLN A 1 77 ? -10.488 4.016 -14.270 1.00 95.38 77 GLN A C 1
ATOM 600 O O . GLN A 1 77 ? -9.897 3.263 -15.043 1.00 95.38 77 GLN A O 1
ATOM 605 N N . TYR A 1 78 ? -11.247 3.523 -13.284 1.00 95.50 78 TYR A N 1
ATOM 606 C CA . TYR A 1 78 ? -11.369 2.089 -12.981 1.00 95.50 78 TYR A CA 1
ATOM 607 C C . TYR A 1 78 ? -11.746 1.207 -14.187 1.00 95.50 78 TYR A C 1
ATOM 609 O O . TYR A 1 78 ? -11.414 0.025 -14.226 1.00 95.50 78 TYR A O 1
ATOM 617 N N . HIS A 1 79 ? -12.405 1.760 -15.208 1.00 95.31 79 HIS A N 1
ATOM 618 C CA . HIS A 1 79 ? -12.723 1.051 -16.450 1.00 95.31 79 HIS A CA 1
ATOM 619 C C . HIS A 1 79 ? -11.473 0.653 -17.261 1.00 95.31 79 HIS A C 1
ATOM 621 O O . HIS A 1 79 ? -11.527 -0.284 -18.053 1.00 95.31 79 HIS A O 1
ATOM 627 N N . GLN A 1 80 ? -10.330 1.314 -17.060 1.00 95.31 80 GLN A N 1
ATOM 628 C CA . GLN A 1 80 ? -9.060 0.939 -17.689 1.00 95.31 80 GLN A CA 1
ATOM 629 C C . GLN A 1 80 ? -8.521 -0.393 -17.151 1.00 95.31 80 GLN A C 1
ATOM 631 O O . GLN A 1 80 ? -7.734 -1.048 -17.832 1.00 95.31 80 GLN A O 1
ATOM 636 N N . LEU A 1 81 ? -8.985 -0.845 -15.976 1.00 96.00 81 LEU A N 1
ATOM 637 C CA . LEU A 1 81 ? -8.512 -2.080 -15.345 1.00 96.00 81 LEU A CA 1
ATOM 638 C C . LEU A 1 81 ? -8.751 -3.332 -16.203 1.00 96.00 81 LEU A C 1
ATOM 640 O O . LEU A 1 81 ? -7.971 -4.279 -16.133 1.00 96.00 81 LEU A O 1
ATOM 644 N N . TYR A 1 82 ? -9.765 -3.318 -17.076 1.00 95.69 82 TYR A N 1
ATOM 645 C CA . TYR A 1 82 ? -10.025 -4.406 -18.026 1.00 95.69 82 TYR A CA 1
ATOM 646 C C . TYR A 1 82 ? -8.827 -4.717 -18.933 1.00 95.69 82 TYR A C 1
ATOM 648 O O . TYR A 1 82 ? -8.665 -5.858 -19.359 1.00 95.69 82 TYR A O 1
ATOM 656 N N . ARG A 1 83 ? -7.968 -3.729 -19.211 1.00 93.69 83 ARG A N 1
ATOM 657 C CA . ARG A 1 83 ? -6.788 -3.898 -20.071 1.00 93.69 83 ARG A CA 1
ATOM 658 C C . ARG A 1 83 ? -5.712 -4.780 -19.436 1.00 93.69 83 ARG A C 1
ATOM 660 O O . ARG A 1 83 ? -4.915 -5.361 -20.157 1.00 93.69 83 ARG A O 1
ATOM 667 N N . PHE A 1 84 ? -5.703 -4.907 -18.109 1.00 95.38 84 PHE A N 1
ATOM 668 C CA . PHE A 1 84 ? -4.682 -5.660 -17.376 1.00 95.38 84 PHE A CA 1
ATOM 669 C C . PHE A 1 84 ? -5.094 -7.106 -17.082 1.00 95.38 84 PHE A C 1
ATOM 671 O O . PHE A 1 84 ? -4.300 -7.849 -16.517 1.00 95.38 84 PHE A O 1
ATOM 678 N N . VAL A 1 85 ? -6.311 -7.525 -17.452 1.00 94.75 85 VAL A N 1
ATOM 679 C CA . VAL A 1 85 ? -6.830 -8.866 -17.121 1.00 94.75 85 VAL A CA 1
ATOM 680 C C . VAL A 1 85 ? -5.962 -9.965 -17.731 1.00 94.75 85 VAL A C 1
ATOM 682 O O . VAL A 1 85 ? -5.645 -10.926 -17.043 1.00 94.75 85 VAL A O 1
ATOM 685 N N . ASN A 1 86 ? -5.492 -9.790 -18.970 1.00 93.94 86 ASN A N 1
ATOM 686 C CA . ASN A 1 86 ? -4.614 -10.767 -19.627 1.00 93.94 86 ASN A CA 1
ATOM 687 C C . ASN A 1 86 ? -3.283 -10.969 -18.884 1.00 93.94 86 ASN A C 1
ATOM 689 O O . ASN A 1 86 ? -2.662 -12.019 -19.007 1.00 93.94 86 ASN A O 1
ATOM 693 N N . LEU A 1 87 ? -2.832 -9.988 -18.092 1.00 95.00 87 LEU A N 1
ATOM 694 C CA . LEU A 1 87 ? -1.599 -10.135 -17.318 1.00 95.00 87 LEU A CA 1
ATOM 695 C C . LEU A 1 87 ? -1.752 -11.153 -16.184 1.00 95.00 87 LEU A C 1
ATOM 697 O O . LEU A 1 87 ? -0.743 -11.720 -15.773 1.00 95.00 87 LEU A O 1
ATOM 701 N N . LEU A 1 88 ? -2.976 -11.426 -15.712 1.00 94.38 88 LEU A N 1
ATOM 702 C CA . LEU A 1 88 ? -3.233 -12.437 -14.677 1.00 94.38 88 LEU A CA 1
ATOM 703 C C . LEU A 1 88 ? -2.840 -13.851 -15.119 1.00 94.38 88 LEU A C 1
ATOM 705 O O . LEU A 1 88 ? -2.539 -14.687 -14.269 1.00 94.38 88 LEU A O 1
ATOM 709 N N . ASP A 1 89 ? -2.784 -14.107 -16.430 1.00 93.31 89 ASP A N 1
ATOM 710 C CA . ASP A 1 89 ? -2.370 -15.403 -16.974 1.00 93.31 89 ASP A CA 1
ATOM 711 C C . ASP A 1 89 ? -0.867 -15.667 -16.785 1.00 93.31 89 ASP A C 1
ATOM 713 O O . ASP A 1 89 ? -0.431 -16.815 -16.828 1.00 93.31 89 ASP A O 1
ATOM 717 N N . SER A 1 90 ? -0.056 -14.619 -16.594 1.00 92.25 90 SER A N 1
ATOM 718 C CA . SER A 1 90 ? 1.412 -14.717 -16.502 1.00 92.25 90 SER A CA 1
ATOM 719 C C . SER A 1 90 ? 1.996 -14.104 -15.226 1.00 92.25 90 SER A C 1
ATOM 721 O O . SER A 1 90 ? 3.137 -14.401 -14.869 1.00 92.25 90 SER A O 1
ATOM 723 N N . HIS A 1 91 ? 1.236 -13.263 -14.523 1.00 95.19 91 HIS A N 1
ATOM 724 C CA . HIS A 1 91 ? 1.693 -12.502 -13.366 1.00 95.19 91 HIS A CA 1
ATOM 725 C C . HIS A 1 91 ? 0.621 -12.437 -12.277 1.00 95.19 91 HIS A C 1
ATOM 727 O O . HIS A 1 91 ? -0.542 -12.161 -12.566 1.00 95.19 91 HIS A O 1
ATOM 733 N N . PRO A 1 92 ? 0.997 -12.555 -10.994 1.00 95.44 92 PRO A N 1
ATOM 734 C CA . PRO A 1 92 ? 0.177 -12.013 -9.921 1.00 95.44 92 PRO A CA 1
ATOM 735 C C . PRO A 1 92 ? 0.052 -10.493 -10.096 1.00 95.44 92 PRO A C 1
ATOM 737 O O . PRO A 1 92 ? 1.069 -9.800 -10.147 1.00 95.44 92 PRO A O 1
ATOM 740 N N . VAL A 1 93 ? -1.171 -9.965 -10.171 1.00 96.62 93 VAL A N 1
ATOM 741 C CA . VAL A 1 93 ? -1.411 -8.525 -10.351 1.00 96.62 93 VAL A CA 1
ATOM 742 C C . VAL A 1 93 ? -2.144 -7.939 -9.144 1.00 96.62 93 VAL A C 1
ATOM 744 O O . VAL A 1 93 ? -3.182 -8.444 -8.710 1.00 96.62 93 VAL A O 1
ATOM 747 N N . ARG A 1 94 ? -1.607 -6.835 -8.618 1.00 97.44 94 ARG A N 1
ATOM 748 C CA . ARG A 1 94 ? -2.202 -6.014 -7.559 1.00 97.44 94 ARG A CA 1
ATOM 749 C C . ARG A 1 94 ? -2.474 -4.606 -8.085 1.00 97.44 94 ARG A C 1
ATOM 751 O O . ARG A 1 94 ? -1.613 -4.011 -8.722 1.00 97.44 94 ARG A O 1
ATOM 758 N N . ILE A 1 95 ? -3.645 -4.046 -7.799 1.00 98.19 95 ILE A N 1
ATOM 759 C CA . ILE A 1 95 ? -3.969 -2.654 -8.134 1.00 98.19 95 ILE A CA 1
ATOM 760 C C . ILE A 1 95 ? -3.738 -1.783 -6.903 1.00 98.19 95 ILE A C 1
ATOM 762 O O . ILE A 1 95 ? -4.353 -2.007 -5.860 1.00 98.19 95 ILE A O 1
ATOM 766 N N . ALA A 1 96 ? -2.861 -0.789 -7.022 1.00 97.88 96 ALA A N 1
ATOM 767 C CA . ALA A 1 96 ? -2.673 0.242 -6.010 1.00 97.88 96 ALA A CA 1
ATOM 768 C C . ALA A 1 96 ? -3.629 1.411 -6.284 1.00 97.88 96 ALA A C 1
ATOM 770 O O . ALA A 1 96 ? -3.579 2.015 -7.356 1.00 97.88 96 ALA A O 1
ATOM 771 N N . ILE A 1 97 ? -4.509 1.707 -5.324 1.00 98.06 97 ILE A N 1
ATOM 772 C CA . ILE A 1 97 ? -5.591 2.692 -5.452 1.00 98.06 97 ILE A CA 1
ATOM 773 C C . ILE A 1 97 ? -5.444 3.754 -4.350 1.00 98.06 97 ILE A C 1
ATOM 775 O O . ILE A 1 97 ? -5.463 3.401 -3.165 1.00 98.06 97 ILE A O 1
ATOM 779 N N . PRO A 1 98 ? -5.325 5.050 -4.689 1.00 97.12 98 PRO A N 1
ATOM 780 C CA . PRO A 1 98 ? -5.344 6.131 -3.714 1.00 97.12 98 PRO A CA 1
ATOM 781 C C . PRO A 1 98 ? -6.709 6.261 -3.051 1.00 97.12 98 PRO A C 1
ATOM 783 O O . PRO A 1 98 ? -7.751 6.221 -3.702 1.00 97.12 98 PRO A O 1
ATOM 786 N N . VAL A 1 99 ? -6.698 6.465 -1.732 1.00 97.12 99 VAL A N 1
ATOM 787 C CA . VAL A 1 99 ? -7.918 6.728 -0.959 1.00 97.12 99 VAL A CA 1
ATOM 788 C C . VAL A 1 99 ? -8.314 8.195 -1.131 1.00 97.12 99 VAL A C 1
ATOM 790 O O . VAL A 1 99 ? -8.003 9.053 -0.305 1.00 97.12 99 VAL A O 1
ATOM 793 N N . VAL A 1 100 ? -8.971 8.467 -2.256 1.00 96.62 100 VAL A N 1
ATOM 794 C CA . VAL A 1 100 ? -9.629 9.731 -2.622 1.00 96.62 100 VAL A CA 1
ATOM 795 C C . VAL A 1 100 ? -11.094 9.457 -2.964 1.00 96.62 100 VAL A C 1
ATOM 797 O O . VAL A 1 100 ? -11.497 8.303 -3.045 1.00 96.62 100 VAL A O 1
ATOM 800 N N . ALA A 1 101 ? -11.914 10.496 -3.120 1.00 95.31 101 ALA A N 1
ATOM 801 C CA . ALA A 1 101 ? -13.354 10.317 -3.318 1.00 95.31 101 ALA A CA 1
ATOM 802 C C . ALA A 1 101 ? -13.651 9.409 -4.525 1.00 95.31 101 ALA A C 1
ATOM 804 O O . ALA A 1 101 ? -13.080 9.608 -5.594 1.00 95.31 101 ALA A O 1
ATOM 805 N N . GLY A 1 102 ? -14.535 8.424 -4.343 1.00 93.44 102 GLY A N 1
ATOM 806 C CA . GLY A 1 102 ? -14.922 7.486 -5.402 1.00 93.44 102 GLY A CA 1
ATOM 807 C C . GLY A 1 102 ? -14.018 6.255 -5.524 1.00 93.44 102 GLY A C 1
ATOM 808 O O . GLY A 1 102 ? -14.256 5.403 -6.383 1.00 93.44 102 GLY A O 1
ATOM 809 N N . PHE A 1 103 ? -13.008 6.102 -4.657 1.00 97.62 103 PHE A N 1
ATOM 810 C CA . PHE A 1 103 ? -12.126 4.934 -4.689 1.00 97.62 103 PHE A CA 1
ATOM 811 C C . PHE A 1 103 ? -12.864 3.606 -4.477 1.00 97.62 103 PHE A C 1
ATOM 813 O O . PHE A 1 103 ? -12.405 2.571 -4.958 1.00 97.62 103 PHE A O 1
ATOM 820 N N . SER A 1 104 ? -14.012 3.604 -3.793 1.00 96.38 104 SER A N 1
ATOM 821 C CA . SER A 1 104 ? -14.776 2.380 -3.534 1.00 96.38 104 SER A CA 1
ATOM 822 C C . SER A 1 104 ? -15.258 1.690 -4.810 1.00 96.38 104 SER A C 1
ATOM 824 O O . SER A 1 104 ? -15.292 0.459 -4.854 1.00 96.38 104 SER A O 1
ATOM 826 N N . ASP A 1 105 ? -15.585 2.440 -5.864 1.00 96.38 10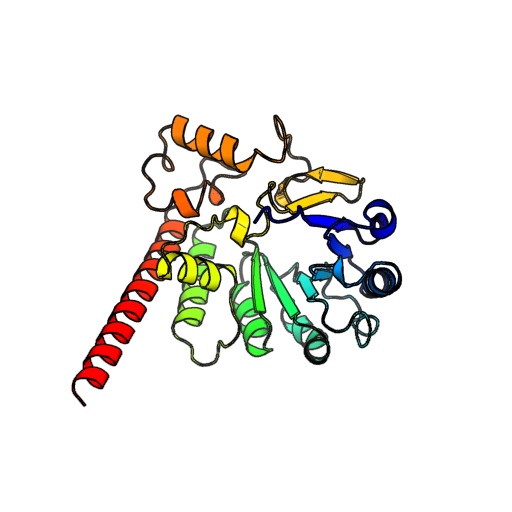5 ASP A N 1
ATOM 827 C CA . ASP A 1 105 ? -15.985 1.862 -7.150 1.00 96.38 105 ASP A CA 1
ATOM 828 C C . ASP A 1 105 ? -14.790 1.249 -7.885 1.00 96.38 105 ASP A C 1
ATOM 830 O O . ASP A 1 105 ? -14.904 0.149 -8.432 1.00 96.38 105 ASP A O 1
ATOM 834 N N . ALA A 1 106 ? -13.615 1.875 -7.789 1.00 97.31 106 ALA A N 1
ATOM 835 C CA . ALA A 1 106 ? -12.376 1.293 -8.290 1.00 97.31 106 ALA A CA 1
ATOM 836 C C . ALA A 1 106 ? -12.009 -0.007 -7.565 1.00 97.31 106 ALA A C 1
ATOM 838 O O . ALA A 1 106 ? -11.636 -0.985 -8.213 1.00 97.31 106 ALA A O 1
ATOM 839 N N . VAL A 1 107 ? -12.180 -0.060 -6.238 1.00 96.81 107 VAL A N 1
ATOM 840 C CA . VAL A 1 107 ? -11.960 -1.286 -5.457 1.00 96.81 107 VAL A CA 1
ATOM 841 C C . VAL A 1 107 ? -12.924 -2.388 -5.892 1.00 96.81 107 VAL A C 1
ATOM 843 O O . VAL A 1 107 ? -12.486 -3.504 -6.164 1.00 96.81 107 VAL A O 1
ATOM 846 N N . LYS A 1 108 ? -14.226 -2.089 -6.019 1.00 95.00 108 LYS A N 1
ATOM 847 C CA . LYS A 1 108 ? -15.219 -3.068 -6.499 1.00 95.00 108 LYS A CA 1
ATOM 848 C C . LYS A 1 108 ? -14.844 -3.613 -7.870 1.00 95.00 108 LYS A C 1
ATOM 850 O O . LYS A 1 108 ? -14.928 -4.824 -8.078 1.00 95.00 108 LYS A O 1
ATOM 855 N N . GLN A 1 109 ? -14.455 -2.735 -8.794 1.00 95.56 109 GLN A N 1
ATOM 856 C CA . GLN A 1 109 ? -14.064 -3.132 -10.139 1.00 95.56 109 GLN A CA 1
ATOM 857 C C . GLN A 1 109 ? -12.819 -4.021 -10.106 1.00 95.56 109 GLN A C 1
ATOM 859 O O . GLN A 1 109 ? -12.837 -5.096 -10.699 1.00 95.56 109 GLN A O 1
ATOM 864 N N . ALA A 1 110 ? -11.771 -3.611 -9.387 1.00 96.50 110 ALA A N 1
ATOM 865 C CA . ALA A 1 110 ? -10.535 -4.376 -9.268 1.00 96.50 110 ALA A CA 1
ATOM 866 C C . ALA A 1 110 ? -10.792 -5.777 -8.691 1.00 96.50 110 ALA A C 1
ATOM 868 O O . ALA A 1 110 ? -10.394 -6.772 -9.292 1.00 96.50 110 ALA A O 1
ATOM 869 N N . SER A 1 111 ? -11.544 -5.868 -7.589 1.00 94.00 111 SER A N 1
ATOM 870 C CA . SER A 1 111 ? -11.901 -7.152 -6.979 1.00 94.00 111 SER A CA 1
ATOM 871 C C . SER A 1 111 ? -12.787 -8.019 -7.879 1.00 94.00 111 SER A C 1
ATOM 873 O O . SER A 1 111 ? -12.654 -9.238 -7.858 1.00 94.00 111 SER A O 1
ATOM 875 N N . SER A 1 112 ? -13.675 -7.419 -8.682 1.00 93.31 112 SER A N 1
ATOM 876 C CA . SER A 1 112 ? -14.522 -8.156 -9.639 1.00 93.31 112 SER A CA 1
ATOM 877 C C . SER A 1 112 ? -13.741 -8.701 -10.836 1.00 93.31 112 SER A C 1
ATOM 879 O O . SER A 1 112 ? -14.215 -9.615 -11.504 1.00 93.31 112 SER A O 1
ATOM 881 N N . LEU A 1 113 ? -12.566 -8.132 -11.114 1.00 94.81 113 LEU A N 1
ATOM 882 C CA . LEU A 1 113 ? -11.624 -8.588 -12.136 1.00 94.81 113 LEU A CA 1
ATOM 883 C C . LEU A 1 113 ? -10.536 -9.506 -11.564 1.00 94.81 113 LEU A C 1
ATOM 885 O O . LEU A 1 113 ? -9.523 -9.720 -12.218 1.00 94.81 113 LEU A O 1
ATOM 889 N N . ASP A 1 114 ? -10.737 -10.032 -10.354 1.00 94.19 114 ASP A N 1
ATOM 890 C CA . ASP A 1 114 ? -9.797 -10.924 -9.672 1.00 94.19 114 ASP A CA 1
ATOM 891 C C . ASP A 1 114 ? -8.403 -10.317 -9.412 1.00 94.19 114 ASP A C 1
ATOM 893 O O . ASP A 1 114 ? -7.437 -11.043 -9.179 1.00 94.19 114 ASP A O 1
ATOM 897 N N . PHE A 1 115 ? -8.302 -8.988 -9.310 1.00 96.62 115 PHE A N 1
ATOM 898 C CA . PHE A 1 115 ? -7.086 -8.342 -8.816 1.00 96.62 115 PHE A CA 1
ATOM 899 C C . PHE A 1 115 ? -7.047 -8.235 -7.287 1.00 96.62 115 PHE A C 1
ATOM 901 O O . PHE A 1 115 ? -8.038 -7.871 -6.644 1.00 96.62 115 PHE A O 1
ATOM 908 N N . CYS 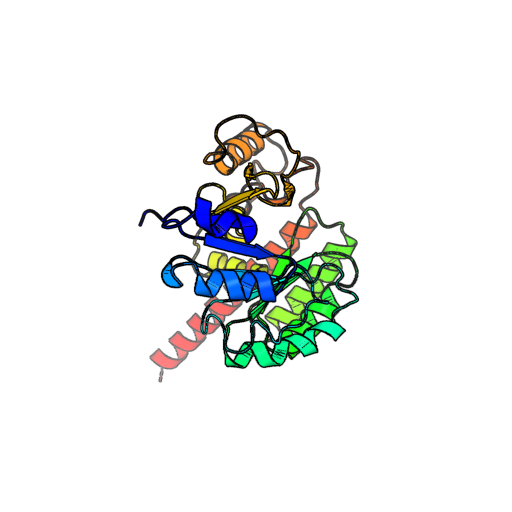A 1 116 ? -5.861 -8.442 -6.707 1.00 96.19 116 CYS A N 1
ATOM 909 C CA . CYS A 1 116 ? -5.554 -7.979 -5.351 1.00 96.19 116 CYS A CA 1
ATOM 910 C C . CYS A 1 116 ? -5.595 -6.446 -5.302 1.00 96.19 116 CYS A C 1
ATOM 912 O O . CYS A 1 116 ? -5.273 -5.781 -6.289 1.00 96.19 116 CYS A O 1
ATOM 914 N N . VAL A 1 117 ? -5.923 -5.864 -4.149 1.00 97.50 117 VAL A N 1
ATOM 915 C CA . VAL A 1 117 ? -6.007 -4.403 -3.996 1.00 97.50 117 VAL A CA 1
ATOM 916 C C . VAL A 1 117 ? -5.097 -3.914 -2.876 1.00 97.50 117 VAL A C 1
ATOM 918 O O . VAL A 1 117 ? -5.211 -4.353 -1.732 1.00 97.50 117 VAL A O 1
ATOM 921 N N . LYS A 1 118 ? -4.249 -2.930 -3.183 1.00 97.50 118 LYS A N 1
ATOM 922 C CA . LYS A 1 118 ? -3.509 -2.129 -2.204 1.00 97.50 118 LYS A CA 1
ATOM 923 C C . LYS A 1 118 ? -4.155 -0.753 -2.095 1.00 97.50 118 LYS A C 1
ATOM 925 O O . LYS A 1 118 ? -4.302 -0.051 -3.089 1.00 97.50 118 LYS A O 1
ATOM 930 N N . LEU A 1 119 ? -4.532 -0.360 -0.882 1.00 97.44 119 LEU A N 1
ATOM 931 C CA . LEU A 1 119 ? -5.030 0.988 -0.617 1.00 97.44 119 LEU A CA 1
ATOM 932 C C . LEU A 1 119 ? -3.866 1.895 -0.218 1.00 97.44 119 LEU A C 1
ATOM 934 O O . LEU A 1 119 ? -3.182 1.627 0.770 1.00 97.44 119 LEU A O 1
ATOM 938 N N . GLU A 1 120 ? -3.683 2.989 -0.946 1.00 95.44 120 GLU A N 1
ATOM 939 C CA . GLU A 1 120 ? -2.710 4.029 -0.613 1.00 95.44 120 GLU A CA 1
ATOM 940 C C . GLU A 1 120 ? -3.363 5.009 0.372 1.00 95.44 120 GLU A C 1
ATOM 942 O O . GLU A 1 120 ? -4.037 5.978 0.005 1.00 95.44 120 GLU A O 1
ATOM 947 N N . LEU A 1 121 ? -3.223 4.672 1.656 1.00 92.44 121 LEU A N 1
ATOM 948 C CA . LEU A 1 121 ? -3.797 5.394 2.788 1.00 92.44 121 LEU A CA 1
ATOM 949 C C . LEU A 1 121 ? -2.846 6.490 3.280 1.00 92.44 121 LEU A C 1
ATOM 951 O O . LEU A 1 121 ? -1.693 6.228 3.604 1.00 92.44 121 LEU A O 1
ATOM 955 N N . PHE A 1 122 ? -3.364 7.709 3.434 1.00 89.44 122 PHE A N 1
ATOM 956 C CA . PHE A 1 122 ? -2.611 8.832 4.001 1.00 89.44 122 PHE A CA 1
ATOM 957 C C . PHE A 1 122 ? -3.259 9.347 5.281 1.00 89.44 122 PHE A C 1
ATOM 959 O O . PHE A 1 122 ? -3.152 8.710 6.317 1.00 89.44 122 PHE A O 1
ATOM 966 N N . GLN A 1 123 ? -3.928 10.495 5.223 1.00 95.38 123 GLN A N 1
ATOM 967 C CA . GLN A 1 123 ? -4.641 11.121 6.335 1.00 95.38 123 GLN A CA 1
ATOM 968 C C . GLN A 1 123 ? -6.076 11.416 5.874 1.00 95.38 123 GLN A C 1
ATOM 970 O O . GLN A 1 123 ? -6.412 12.576 5.629 1.00 95.38 123 GLN A O 1
ATOM 975 N N . PRO A 1 124 ? -6.900 10.372 5.645 1.00 96.25 124 PRO A N 1
ATOM 976 C CA . PRO A 1 124 ? -8.203 10.522 5.003 1.00 96.25 124 PRO A CA 1
ATOM 977 C C . PRO A 1 124 ? -9.139 11.411 5.829 1.00 96.25 124 PRO A C 1
ATOM 979 O O . PRO A 1 124 ? -9.221 11.277 7.051 1.00 96.25 124 PRO A O 1
ATOM 982 N N . ALA A 1 125 ? -9.854 12.314 5.157 1.00 95.94 125 ALA A N 1
ATOM 983 C CA . ALA A 1 125 ? -10.928 13.094 5.766 1.00 95.94 125 ALA A CA 1
ATOM 984 C C . ALA A 1 125 ? -12.098 12.188 6.189 1.00 95.94 125 ALA A C 1
ATOM 986 O O . ALA A 1 125 ? -12.225 11.072 5.693 1.00 95.94 125 ALA A O 1
ATOM 987 N N . GLU A 1 126 ? -12.988 12.681 7.055 1.00 95.12 126 GLU A N 1
ATOM 988 C CA . GLU A 1 126 ? -14.097 11.877 7.599 1.00 95.12 126 GLU A CA 1
ATOM 989 C C . GLU A 1 126 ? -14.984 11.256 6.506 1.00 95.12 126 GLU A C 1
ATOM 991 O O . GLU A 1 126 ? -15.310 10.080 6.585 1.00 95.12 126 GLU A O 1
ATOM 996 N N . SER A 1 127 ? -15.281 11.983 5.423 1.00 95.50 127 SER A N 1
ATOM 997 C CA . SER A 1 127 ? -16.067 11.438 4.304 1.00 95.50 127 SER A CA 1
ATOM 998 C C . SER A 1 127 ? -15.399 10.241 3.616 1.00 95.50 127 SER A C 1
ATOM 1000 O O . SER A 1 127 ? -16.081 9.360 3.106 1.00 95.50 127 SER A O 1
ATOM 1002 N N . LEU A 1 128 ? -14.063 10.199 3.599 1.00 97.69 128 LEU A N 1
ATOM 1003 C CA . LEU A 1 128 ? -13.301 9.068 3.066 1.00 97.69 128 LEU A CA 1
ATOM 1004 C C . LEU A 1 128 ? -13.220 7.917 4.071 1.00 97.69 128 LEU A C 1
ATOM 1006 O O . LEU A 1 128 ? -13.050 6.774 3.660 1.00 97.69 128 LEU A O 1
ATOM 1010 N N . ILE A 1 129 ? -13.350 8.197 5.373 1.00 97.88 129 ILE A N 1
ATOM 1011 C CA . ILE A 1 129 ? -13.506 7.148 6.385 1.00 97.88 129 ILE A CA 1
ATOM 1012 C C . ILE A 1 129 ? -14.829 6.419 6.173 1.00 97.88 129 ILE A C 1
ATOM 1014 O O . ILE A 1 129 ? -14.821 5.195 6.171 1.00 97.88 129 ILE A O 1
ATOM 1018 N N . ASP A 1 130 ? -15.930 7.140 5.954 1.00 97.38 130 ASP A N 1
ATOM 1019 C CA . ASP A 1 130 ? -17.240 6.522 5.706 1.00 97.38 130 ASP A CA 1
ATOM 1020 C C . ASP A 1 130 ? -17.198 5.619 4.458 1.00 97.38 130 ASP A C 1
ATOM 1022 O O . ASP A 1 130 ? -17.697 4.492 4.459 1.00 97.38 130 ASP A O 1
ATOM 1026 N N . GLU A 1 131 ? -16.529 6.077 3.395 1.00 97.56 131 GLU A N 1
ATOM 1027 C CA . GLU A 1 131 ? -16.311 5.273 2.191 1.00 97.56 131 GLU A CA 1
ATOM 1028 C C . GLU A 1 131 ? -15.393 4.060 2.462 1.00 97.56 131 GLU A C 1
ATOM 1030 O O . GLU A 1 131 ? -15.658 2.960 1.977 1.00 97.56 131 GLU A O 1
ATOM 1035 N N . LEU A 1 132 ? -14.361 4.204 3.299 1.00 97.94 132 LEU A N 1
ATOM 1036 C CA . LEU A 1 132 ? -13.491 3.099 3.720 1.00 97.94 132 LEU A CA 1
ATOM 1037 C C . LEU A 1 132 ? -14.217 2.066 4.591 1.00 97.94 132 LEU A C 1
ATOM 1039 O O . LEU A 1 132 ? -13.977 0.869 4.434 1.00 97.94 132 LEU A O 1
ATOM 1043 N N . GLU A 1 133 ? -15.116 2.502 5.474 1.00 97.44 133 GLU A N 1
ATOM 1044 C CA . GLU A 1 133 ? -16.004 1.629 6.249 1.00 97.44 133 GLU A CA 1
ATOM 1045 C C . GLU A 1 133 ? -16.918 0.826 5.319 1.00 97.44 133 GLU A C 1
ATOM 1047 O O . GLU A 1 133 ? -17.096 -0.376 5.519 1.00 97.44 133 GLU A O 1
ATOM 1052 N N . PHE A 1 134 ? -17.430 1.454 4.258 1.00 95.81 134 PHE A N 1
ATOM 1053 C CA . PHE A 1 134 ? -18.210 0.761 3.240 1.00 95.81 134 PHE A CA 1
ATOM 1054 C C . PHE A 1 134 ? -17.382 -0.296 2.488 1.00 95.81 134 PHE A C 1
ATOM 1056 O O . PHE A 1 134 ? -17.843 -1.425 2.321 1.00 95.81 134 PHE A O 1
ATOM 1063 N N . VAL A 1 135 ? -16.145 0.007 2.078 1.00 96.62 135 VAL A N 1
ATOM 1064 C CA . VAL A 1 135 ? -15.270 -0.999 1.440 1.00 96.62 135 VAL A CA 1
ATOM 1065 C C . VAL A 1 135 ? -14.914 -2.131 2.413 1.00 96.62 135 VAL A C 1
ATOM 1067 O O . VAL A 1 135 ? -14.864 -3.292 2.007 1.00 96.62 135 VAL A O 1
ATOM 1070 N N . LEU A 1 136 ? -14.715 -1.831 3.700 1.00 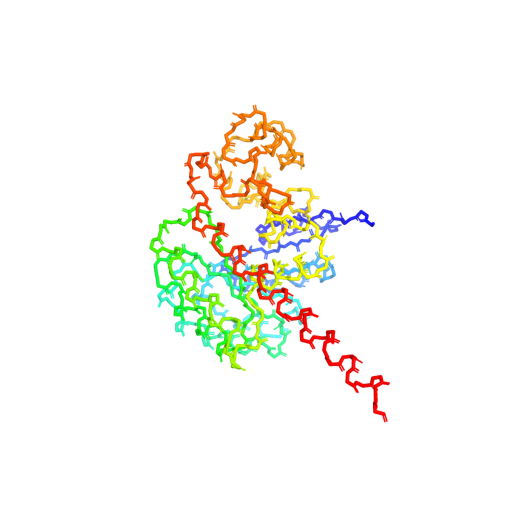96.81 136 LEU A N 1
ATOM 1071 C CA . LEU A 1 136 ? -14.488 -2.849 4.726 1.00 96.81 136 LEU A CA 1
ATOM 1072 C C . LEU A 1 136 ? -15.702 -3.774 4.897 1.00 96.81 136 LEU A C 1
ATOM 1074 O O . LEU A 1 136 ? -15.529 -4.988 4.985 1.00 96.81 136 LEU A O 1
ATOM 1078 N N . ASP A 1 137 ? -16.920 -3.229 4.920 1.00 95.19 137 ASP A N 1
ATOM 1079 C CA . ASP A 1 137 ? -18.149 -4.031 4.968 1.00 95.19 137 ASP A CA 1
ATOM 1080 C C . ASP A 1 137 ? -18.252 -4.968 3.760 1.00 95.19 137 ASP A C 1
ATOM 1082 O O . ASP A 1 137 ? -18.547 -6.157 3.911 1.00 95.19 137 ASP A O 1
ATOM 1086 N N . LEU A 1 138 ? -17.939 -4.453 2.565 1.00 92.38 138 LEU A N 1
ATOM 1087 C CA . LEU A 1 138 ? -17.884 -5.276 1.364 1.00 92.38 138 LEU A CA 1
ATOM 1088 C C . LEU A 1 138 ? -16.881 -6.422 1.534 1.00 92.38 138 LEU A C 1
ATOM 1090 O O . LEU A 1 138 ? -17.230 -7.572 1.274 1.00 92.38 138 LEU A O 1
ATOM 1094 N N . TYR A 1 139 ? -15.668 -6.115 1.996 1.00 94.44 139 TYR A N 1
ATOM 1095 C CA . TYR A 1 139 ? -14.598 -7.090 2.198 1.00 94.44 139 TYR A CA 1
ATOM 1096 C C . TYR A 1 139 ? -14.976 -8.204 3.180 1.00 94.44 139 TYR A C 1
ATOM 1098 O O . TYR A 1 139 ? -14.711 -9.373 2.917 1.00 94.44 139 TYR A O 1
ATOM 1106 N N . LEU A 1 140 ? -15.604 -7.853 4.305 1.00 93.12 140 LEU A N 1
ATOM 1107 C CA . LEU A 1 140 ? -15.926 -8.809 5.365 1.00 93.12 140 LEU A CA 1
ATOM 1108 C C . LEU A 1 140 ? -17.147 -9.679 5.046 1.00 93.12 140 LEU A C 1
ATOM 1110 O O . LEU A 1 140 ? -17.201 -10.826 5.484 1.00 93.12 140 LEU A O 1
ATOM 1114 N N . HIS A 1 141 ? -18.131 -9.155 4.309 1.00 89.56 141 HIS A N 1
ATOM 1115 C CA . HIS A 1 141 ? -19.448 -9.796 4.210 1.00 89.56 141 HIS A CA 1
ATOM 1116 C C . HIS A 1 141 ? -19.843 -10.250 2.798 1.00 89.56 141 HIS A C 1
ATOM 1118 O O . HIS A 1 141 ? -20.826 -10.983 2.645 1.00 89.56 141 HIS A O 1
ATOM 1124 N N . ARG A 1 142 ? -19.145 -9.825 1.736 1.00 86.00 142 ARG A N 1
ATOM 1125 C CA . ARG A 1 142 ? -19.547 -10.152 0.356 1.00 86.00 142 ARG A CA 1
ATOM 1126 C C . ARG A 1 142 ? -18.791 -11.355 -0.186 1.00 86.00 142 ARG A C 1
ATOM 1128 O O . ARG A 1 142 ? -17.609 -11.292 -0.492 1.00 86.00 142 ARG A O 1
ATOM 1135 N N . ILE A 1 143 ? -19.548 -12.417 -0.449 1.00 73.00 143 ILE A N 1
ATOM 1136 C CA . ILE A 1 143 ? -19.065 -13.721 -0.937 1.00 73.00 143 ILE A CA 1
ATOM 1137 C C . ILE A 1 143 ? -18.298 -13.698 -2.271 1.00 73.00 143 ILE A C 1
ATOM 1139 O O . ILE A 1 143 ? -17.650 -14.683 -2.617 1.00 73.00 143 ILE A O 1
ATOM 1143 N N . TYR A 1 144 ? -18.416 -12.626 -3.059 1.00 76.06 144 TYR A N 1
ATOM 1144 C CA . TYR A 1 144 ? -17.743 -12.505 -4.356 1.00 76.06 144 TYR A CA 1
ATOM 1145 C C . TYR A 1 144 ? -16.393 -11.787 -4.268 1.00 76.06 144 TYR A C 1
ATOM 1147 O O . TYR A 1 144 ? -15.648 -11.811 -5.242 1.00 76.06 144 TYR A O 1
ATOM 1155 N N . ILE A 1 145 ? -16.042 -11.190 -3.124 1.00 81.19 145 ILE A N 1
ATOM 1156 C CA . ILE A 1 145 ? -14.691 -10.666 -2.914 1.00 81.19 145 ILE A CA 1
ATOM 1157 C C . ILE A 1 145 ? -13.801 -11.836 -2.510 1.00 81.19 145 ILE A C 1
ATOM 1159 O O . ILE A 1 145 ? -13.859 -12.331 -1.389 1.00 81.19 145 ILE A O 1
ATOM 1163 N N . ARG A 1 146 ? -13.015 -12.316 -3.474 1.00 83.62 146 ARG A N 1
ATOM 1164 C CA . ARG A 1 146 ? -12.086 -13.441 -3.286 1.00 83.62 146 ARG A CA 1
ATOM 1165 C C . ARG A 1 146 ? -10.648 -12.993 -3.103 1.00 83.62 146 ARG A C 1
ATOM 1167 O O . ARG A 1 146 ? -9.863 -13.697 -2.475 1.00 83.62 146 ARG A O 1
ATOM 1174 N N . GLN A 1 147 ? -10.320 -11.836 -3.662 1.00 88.88 147 GLN A N 1
ATOM 1175 C CA . GLN A 1 147 ? -8.980 -11.285 -3.612 1.00 88.88 147 GLN A CA 1
ATOM 1176 C C . GLN A 1 147 ? -8.777 -10.448 -2.351 1.00 88.88 147 GLN A C 1
ATOM 1178 O O . GLN A 1 147 ? -9.715 -9.793 -1.883 1.00 88.88 147 GLN A O 1
ATOM 1183 N N . PRO A 1 148 ? -7.559 -10.445 -1.792 1.00 92.38 148 PRO A N 1
ATOM 1184 C CA . PRO A 1 148 ? -7.253 -9.635 -0.632 1.00 92.38 148 PRO A CA 1
ATOM 1185 C C . PRO A 1 148 ? -7.325 -8.141 -0.964 1.00 92.38 148 PRO A C 1
ATOM 1187 O O . PRO A 1 148 ? -6.860 -7.679 -2.008 1.00 92.38 148 PRO A O 1
ATOM 1190 N N . ILE A 1 149 ? -7.857 -7.380 -0.008 1.00 95.69 149 ILE A N 1
ATOM 1191 C CA . ILE A 1 149 ? -7.566 -5.954 0.128 1.00 95.69 149 ILE A CA 1
ATOM 1192 C C . ILE A 1 149 ? -6.482 -5.853 1.199 1.00 95.69 149 ILE A C 1
ATOM 1194 O O . ILE A 1 149 ? -6.770 -6.027 2.385 1.00 95.69 149 ILE A O 1
ATOM 1198 N N . ASP A 1 150 ? -5.236 -5.616 0.789 1.00 92.88 150 ASP A N 1
ATOM 1199 C CA . ASP A 1 150 ? -4.026 -5.860 1.588 1.00 92.88 150 ASP A CA 1
ATOM 1200 C C . ASP A 1 150 ? -4.060 -5.201 2.967 1.00 92.88 150 ASP A C 1
ATOM 1202 O O . ASP A 1 150 ? -3.705 -5.832 3.968 1.00 92.88 150 ASP A O 1
ATOM 1206 N N . PHE A 1 151 ? -4.532 -3.953 3.035 1.00 94.62 151 PHE A N 1
ATOM 1207 C CA . PHE A 1 151 ? -4.672 -3.222 4.291 1.00 94.62 151 PHE A CA 1
ATOM 1208 C C . PHE A 1 151 ? -5.609 -3.944 5.268 1.00 94.62 151 PHE A C 1
ATOM 1210 O O . PHE A 1 151 ? -5.244 -4.144 6.428 1.00 94.62 151 PHE A O 1
ATOM 1217 N N . PHE A 1 152 ? -6.788 -4.377 4.814 1.00 95.50 152 PHE A N 1
ATOM 1218 C CA . PHE A 1 152 ? -7.746 -5.087 5.661 1.00 95.50 152 PHE A CA 1
ATOM 1219 C C . PHE A 1 152 ? -7.269 -6.498 5.975 1.00 95.50 152 PHE A C 1
ATOM 1221 O O . PHE A 1 152 ? -7.244 -6.873 7.144 1.00 95.50 152 PHE A O 1
ATOM 1228 N N . GLN A 1 153 ? -6.833 -7.250 4.963 1.00 94.31 153 GLN A N 1
ATOM 1229 C CA . GLN A 1 153 ? -6.409 -8.636 5.122 1.00 94.31 153 GLN A CA 1
ATOM 1230 C C . GLN A 1 153 ? -5.237 -8.761 6.096 1.00 94.31 153 GLN A C 1
ATOM 1232 O O . GLN A 1 153 ? -5.283 -9.547 7.042 1.00 94.31 153 GLN A O 1
ATOM 1237 N N . THR A 1 154 ? -4.189 -7.958 5.906 1.00 93.31 154 THR A N 1
ATOM 1238 C CA . THR A 1 154 ? -2.978 -8.048 6.731 1.00 93.31 154 THR A CA 1
ATOM 1239 C C . THR A 1 154 ? -3.234 -7.546 8.149 1.00 93.31 154 THR A C 1
ATOM 1241 O O . THR A 1 154 ? -2.753 -8.143 9.114 1.00 93.31 154 THR A O 1
ATOM 1244 N N . THR A 1 155 ? -4.046 -6.497 8.306 1.00 94.25 155 THR A N 1
ATOM 1245 C CA . THR A 1 155 ? -4.429 -5.991 9.632 1.00 94.25 155 THR A CA 1
ATOM 1246 C C . THR A 1 155 ? -5.315 -6.995 10.377 1.00 94.25 155 THR A C 1
ATOM 1248 O O . THR A 1 155 ? -5.098 -7.240 11.564 1.00 94.25 155 THR A O 1
ATOM 1251 N N . LEU A 1 156 ? -6.271 -7.632 9.691 1.00 93.88 156 LEU A N 1
ATOM 1252 C CA . LEU A 1 156 ? -7.113 -8.690 10.254 1.00 93.88 156 LEU A CA 1
ATOM 1253 C C . LEU A 1 156 ? -6.255 -9.875 10.711 1.00 93.88 156 LEU A C 1
ATOM 1255 O O . LEU A 1 156 ? -6.361 -10.298 11.860 1.00 93.88 156 LEU A O 1
ATOM 1259 N N . LEU A 1 157 ? -5.333 -10.353 9.869 1.00 92.75 157 LEU A N 1
ATOM 1260 C CA . LEU A 1 157 ? -4.397 -11.422 10.232 1.00 92.75 157 LEU A CA 1
ATOM 1261 C C . LEU A 1 157 ? -3.501 -11.043 11.421 1.00 92.75 157 LEU A C 1
ATOM 1263 O O . LEU A 1 157 ? -3.285 -11.871 12.307 1.00 92.75 157 LEU A O 1
ATOM 1267 N N . SER A 1 158 ? -3.026 -9.796 11.488 1.00 93.31 158 SER A N 1
ATOM 1268 C CA . SER A 1 158 ? -2.256 -9.276 12.628 1.00 93.31 158 SER A CA 1
ATOM 1269 C C . SER A 1 158 ? -3.061 -9.296 13.934 1.00 93.31 158 SER A C 1
ATOM 1271 O O . SER A 1 158 ? -2.519 -9.622 14.995 1.00 93.31 158 SER A O 1
ATOM 1273 N N . PHE A 1 159 ? -4.357 -8.974 13.898 1.00 93.94 159 PHE A N 1
ATOM 1274 C CA . PHE A 1 159 ? -5.219 -9.137 15.071 1.00 93.94 159 PHE A CA 1
ATOM 1275 C C . PHE A 1 159 ? -5.460 -10.616 15.391 1.00 93.94 159 PHE A C 1
ATOM 1277 O O . PHE A 1 159 ? -5.402 -11.006 16.559 1.00 93.94 159 PHE A O 1
ATOM 1284 N N . TYR A 1 160 ? -5.680 -11.449 14.370 1.00 92.75 160 TYR A N 1
ATOM 1285 C CA . TYR A 1 160 ? -5.980 -12.872 14.524 1.00 92.75 160 TYR A CA 1
ATOM 1286 C C . TYR A 1 160 ? -4.813 -13.686 15.081 1.00 92.75 160 TYR A C 1
ATOM 1288 O O . TYR A 1 160 ? -5.034 -14.601 15.874 1.00 92.75 160 TYR A O 1
ATOM 1296 N N . ARG A 1 161 ? -3.574 -13.340 14.740 1.00 90.62 161 ARG A N 1
ATOM 1297 C CA . ARG A 1 161 ? -2.368 -13.996 15.275 1.00 90.62 161 ARG A CA 1
ATOM 1298 C C . ARG A 1 161 ? -1.793 -13.311 16.511 1.00 90.62 161 ARG A C 1
ATOM 1300 O O . ARG A 1 161 ? -0.876 -13.834 17.125 1.00 90.62 161 ARG A O 1
ATOM 1307 N N . ASP A 1 162 ? -2.336 -12.147 16.860 1.00 89.19 162 ASP A N 1
ATOM 1308 C CA . ASP A 1 162 ? -1.754 -11.215 17.827 1.00 89.19 162 ASP A CA 1
ATOM 1309 C C . ASP A 1 162 ? -0.285 -10.845 17.528 1.00 89.19 162 ASP A C 1
ATOM 1311 O O . ASP A 1 162 ? 0.530 -10.596 18.413 1.00 89.19 162 ASP A O 1
ATOM 1315 N N . GLU A 1 163 ? 0.057 -10.778 16.241 1.00 89.06 163 GLU A N 1
ATOM 1316 C CA . GLU A 1 163 ? 1.383 -10.383 15.767 1.00 89.06 163 GLU A CA 1
ATOM 1317 C C . GLU A 1 163 ? 1.412 -8.865 15.523 1.00 89.06 163 GLU A C 1
ATOM 1319 O O . GLU A 1 163 ? 0.575 -8.358 14.768 1.00 89.06 163 GLU A O 1
ATOM 1324 N N . PRO A 1 164 ? 2.349 -8.101 16.115 1.00 81.19 164 PRO A N 1
ATOM 1325 C CA . PRO A 1 164 ? 2.390 -6.642 16.004 1.00 81.19 164 PRO A CA 1
ATOM 1326 C C . PRO A 1 164 ? 3.045 -6.185 14.689 1.00 81.19 164 PRO A C 1
ATOM 1328 O O . PRO A 1 164 ? 4.071 -5.507 14.690 1.00 81.19 164 PRO A O 1
ATOM 1331 N N . VAL A 1 165 ? 2.462 -6.560 13.549 1.00 88.94 165 VAL A N 1
ATOM 1332 C CA . VAL A 1 165 ? 2.878 -6.028 12.245 1.00 88.94 165 VAL A CA 1
ATOM 1333 C C . VAL A 1 165 ? 2.448 -4.566 12.164 1.00 88.94 165 VAL A C 1
ATOM 1335 O O . VAL A 1 165 ? 1.273 -4.243 12.343 1.00 88.94 165 VAL A O 1
ATOM 1338 N N . SER A 1 166 ? 3.406 -3.672 11.922 1.00 92.69 166 SER A N 1
ATOM 1339 C CA . SER A 1 166 ? 3.117 -2.241 11.883 1.00 92.69 166 SER A CA 1
ATOM 1340 C C . SER A 1 166 ? 2.535 -1.801 10.540 1.00 92.69 166 SER A C 1
ATOM 1342 O O . SER A 1 166 ? 2.891 -2.342 9.497 1.00 92.69 166 SER A O 1
ATOM 1344 N N . LEU A 1 167 ? 1.706 -0.757 10.533 1.00 95.06 167 LEU A N 1
ATOM 1345 C CA . LEU A 1 167 ? 1.145 -0.179 9.311 1.00 95.06 167 LEU A CA 1
ATOM 1346 C C . LEU A 1 167 ? 2.212 0.331 8.348 1.00 95.06 167 LEU A C 1
ATOM 1348 O O . LEU A 1 167 ? 2.015 0.259 7.143 1.00 95.06 167 LEU A O 1
ATOM 1352 N N . TRP A 1 168 ? 3.356 0.784 8.862 1.00 95.81 168 TRP A N 1
ATOM 1353 C CA . TRP A 1 168 ? 4.511 1.107 8.027 1.00 95.81 168 TRP A CA 1
ATOM 1354 C C . TRP A 1 168 ? 4.966 -0.109 7.217 1.00 95.81 168 TRP A C 1
ATOM 1356 O O . TRP A 1 168 ? 5.272 0.025 6.042 1.00 95.81 168 TRP A O 1
ATOM 1366 N N . GLN A 1 169 ? 4.960 -1.307 7.806 1.00 94.44 169 GLN A N 1
ATOM 1367 C CA . GLN A 1 169 ? 5.290 -2.542 7.088 1.00 94.44 169 GLN A CA 1
ATOM 1368 C C . GLN A 1 169 ? 4.170 -2.959 6.130 1.00 94.44 169 GLN A C 1
ATOM 1370 O O . GLN A 1 169 ? 4.466 -3.325 4.998 1.00 94.44 169 GLN A O 1
ATOM 1375 N N . ILE A 1 170 ? 2.902 -2.868 6.555 1.00 93.38 170 ILE A N 1
ATOM 1376 C CA . ILE A 1 170 ? 1.738 -3.211 5.713 1.00 93.38 170 ILE A CA 1
ATOM 1377 C C . ILE A 1 170 ? 1.677 -2.321 4.463 1.00 93.38 170 ILE A C 1
ATOM 1379 O O . ILE A 1 170 ? 1.390 -2.810 3.378 1.00 93.38 170 ILE A O 1
ATOM 1383 N N . ALA A 1 171 ? 1.990 -1.033 4.601 1.00 93.94 171 ALA A N 1
ATOM 1384 C CA . ALA A 1 171 ? 2.035 -0.084 3.492 1.00 93.94 171 ALA A CA 1
ATOM 1385 C C . ALA A 1 171 ? 3.321 -0.175 2.646 1.00 93.94 171 ALA A C 1
ATOM 1387 O O . ALA A 1 171 ? 3.458 0.570 1.680 1.00 93.94 171 ALA A O 1
ATOM 1388 N N . GLU A 1 172 ? 4.260 -1.065 2.997 1.00 94.69 172 GLU A N 1
ATOM 1389 C CA . GLU A 1 172 ? 5.585 -1.182 2.363 1.00 94.69 172 GLU A CA 1
ATOM 1390 C C . GLU A 1 172 ? 6.424 0.107 2.483 1.00 94.69 172 GLU A C 1
ATOM 1392 O O . GLU A 1 172 ? 7.268 0.412 1.646 1.00 94.69 172 GLU A O 1
ATOM 1397 N N . GLU A 1 173 ? 6.212 0.853 3.568 1.00 95.44 173 GLU A N 1
ATOM 1398 C CA . GLU A 1 173 ? 6.888 2.109 3.899 1.00 95.44 173 GLU A CA 1
ATOM 1399 C C . GLU A 1 173 ? 7.748 2.004 5.166 1.00 95.44 173 GLU A C 1
ATOM 1401 O O . GLU A 1 173 ? 8.089 3.023 5.766 1.00 95.44 173 GLU A O 1
ATOM 1406 N N . ASN A 1 174 ? 8.073 0.792 5.633 1.00 95.44 174 ASN A N 1
ATOM 1407 C CA . ASN A 1 174 ? 9.013 0.639 6.735 1.00 95.44 174 ASN A CA 1
ATOM 1408 C C . ASN A 1 174 ? 10.444 0.813 6.202 1.00 95.44 174 ASN A C 1
ATOM 1410 O O . ASN A 1 174 ? 10.929 -0.104 5.534 1.00 95.44 174 ASN A O 1
ATOM 1414 N N . PRO A 1 175 ? 11.146 1.910 6.538 1.00 95.19 175 PRO A N 1
ATOM 1415 C CA . PRO A 1 175 ? 12.503 2.159 6.091 1.00 95.19 175 PRO A CA 1
ATOM 1416 C C . PRO A 1 175 ? 13.451 0.972 6.316 1.00 95.19 175 PRO A C 1
ATOM 1418 O O . PRO A 1 175 ? 14.242 0.641 5.443 1.00 95.19 175 PRO A O 1
ATOM 1421 N N . GLU A 1 176 ? 13.387 0.287 7.457 1.00 94.50 176 GLU A N 1
ATOM 1422 C CA . GLU A 1 176 ? 14.271 -0.860 7.738 1.00 94.50 176 GLU A CA 1
ATOM 1423 C C . GLU A 1 176 ? 14.136 -2.017 6.733 1.00 94.50 176 GLU A C 1
ATOM 1425 O O . GLU A 1 176 ? 15.016 -2.871 6.655 1.00 94.50 176 GLU A O 1
ATOM 1430 N N . GLN A 1 177 ? 13.038 -2.053 5.976 1.00 94.62 177 GLN A N 1
ATOM 1431 C CA . GLN A 1 177 ? 12.720 -3.105 5.015 1.00 94.62 177 GLN A CA 1
ATOM 1432 C C . GLN A 1 177 ? 12.716 -2.607 3.571 1.00 94.62 177 GLN A C 1
ATOM 1434 O O . GLN A 1 177 ? 13.110 -3.358 2.680 1.00 94.62 177 GLN A O 1
ATOM 1439 N N . VAL A 1 178 ? 12.267 -1.372 3.332 1.00 96.62 178 VAL A N 1
ATOM 1440 C CA . VAL A 1 178 ? 12.130 -0.783 1.998 1.00 96.62 178 VAL A CA 1
ATOM 1441 C C . VAL A 1 178 ? 12.699 0.636 1.989 1.00 96.62 178 VAL A C 1
ATOM 1443 O O . VAL A 1 178 ? 12.336 1.466 2.821 1.00 96.62 178 VAL A O 1
ATOM 1446 N N . ARG A 1 179 ? 13.576 0.929 1.025 1.00 96.75 179 ARG A N 1
ATOM 1447 C CA . ARG A 1 179 ? 14.050 2.285 0.704 1.00 96.75 179 ARG A CA 1
ATOM 1448 C C . ARG A 1 179 ? 13.446 2.748 -0.600 1.00 96.75 179 ARG A C 1
ATOM 1450 O O . ARG A 1 179 ? 13.432 1.987 -1.560 1.00 96.75 179 ARG A O 1
ATOM 1457 N N . TYR A 1 180 ? 13.024 3.999 -0.670 1.00 97.75 180 TYR A N 1
ATOM 1458 C CA . TYR A 1 180 ? 12.579 4.603 -1.917 1.00 97.75 180 TYR A CA 1
ATOM 1459 C C . TYR A 1 180 ? 13.691 5.473 -2.494 1.00 97.75 180 TYR A C 1
ATOM 1461 O O . TYR A 1 180 ? 14.143 6.408 -1.844 1.00 97.75 180 TYR A O 1
ATOM 1469 N N . ILE A 1 181 ? 14.126 5.174 -3.712 1.00 97.81 181 ILE A N 1
ATOM 1470 C CA . ILE A 1 181 ? 15.112 5.967 -4.452 1.00 97.81 181 ILE A CA 1
ATOM 1471 C C . ILE A 1 181 ? 14.355 6.850 -5.429 1.00 97.81 181 ILE A C 1
ATOM 1473 O O . ILE A 1 181 ? 13.603 6.292 -6.215 1.00 97.81 181 ILE A O 1
ATOM 1477 N N . THR A 1 182 ? 14.502 8.176 -5.406 1.00 96.69 182 THR A N 1
ATOM 1478 C CA . THR A 1 182 ? 13.797 9.101 -6.316 1.00 96.69 182 THR A CA 1
ATOM 1479 C C . THR A 1 182 ? 14.302 9.006 -7.759 1.00 96.69 182 THR A C 1
ATOM 1481 O O . THR A 1 182 ? 15.254 8.283 -8.063 1.00 96.69 182 THR A O 1
ATOM 1484 N N . ASP A 1 183 ? 13.674 9.742 -8.678 1.00 93.69 183 ASP A N 1
ATOM 1485 C CA . ASP A 1 183 ? 14.109 9.788 -10.078 1.00 93.69 183 ASP A CA 1
ATOM 1486 C C . ASP A 1 183 ? 15.475 10.475 -10.245 1.00 93.69 183 ASP A C 1
ATOM 1488 O O . ASP A 1 183 ? 16.175 10.222 -11.227 1.00 93.69 183 ASP A O 1
ATOM 1492 N N . GLU A 1 184 ? 15.874 11.295 -9.279 1.00 93.50 184 GLU A N 1
ATOM 1493 C CA . GLU A 1 184 ? 17.185 11.935 -9.165 1.00 93.50 184 GLU A CA 1
ATOM 1494 C C . GLU A 1 184 ? 18.229 11.024 -8.498 1.00 93.50 184 GLU A C 1
ATOM 1496 O O . GLU A 1 184 ? 19.409 11.368 -8.462 1.00 93.50 184 GLU A O 1
ATOM 1501 N N . GLY A 1 185 ? 17.820 9.850 -8.003 1.00 94.25 185 GLY A N 1
ATOM 1502 C CA . GLY A 1 185 ? 18.693 8.909 -7.301 1.00 94.25 185 GLY A CA 1
ATOM 1503 C C . GLY A 1 185 ? 18.840 9.181 -5.802 1.00 94.25 185 GLY A C 1
ATOM 1504 O O . GLY A 1 185 ? 19.745 8.630 -5.180 1.00 94.25 185 GLY A O 1
ATOM 1505 N N . GLU A 1 186 ? 17.984 10.017 -5.207 1.00 94.81 186 GLU A N 1
ATOM 1506 C CA . GLU A 1 186 ? 18.036 10.328 -3.775 1.00 94.81 186 GLU A CA 1
ATOM 1507 C C . GLU A 1 186 ? 17.296 9.272 -2.946 1.00 94.81 186 GLU A C 1
ATOM 1509 O O . GLU A 1 186 ? 16.197 8.850 -3.299 1.00 94.81 186 GLU A O 1
ATOM 1514 N N . GLU A 1 187 ? 17.867 8.852 -1.817 1.00 95.69 187 GLU A N 1
ATOM 1515 C CA . GLU A 1 187 ? 17.233 7.882 -0.918 1.00 95.69 187 GLU A CA 1
ATOM 1516 C C . GLU A 1 187 ? 16.285 8.564 0.084 1.00 95.69 187 GLU A C 1
ATOM 1518 O O . GLU A 1 187 ? 16.644 9.530 0.758 1.00 95.69 187 GLU A O 1
ATOM 1523 N N . THR A 1 188 ? 15.069 8.032 0.215 1.00 96.06 188 THR A N 1
ATOM 1524 C CA . THR A 1 188 ? 14.035 8.457 1.169 1.00 96.06 188 THR A CA 1
ATOM 1525 C C . THR A 1 188 ? 13.197 7.255 1.641 1.00 96.06 188 THR A C 1
ATOM 1527 O O . THR A 1 188 ? 13.477 6.102 1.308 1.00 96.06 188 THR A O 1
ATOM 1530 N N . ILE A 1 189 ? 12.181 7.500 2.471 1.00 95.06 189 ILE A N 1
ATOM 1531 C CA . ILE A 1 189 ? 11.341 6.452 3.079 1.00 95.06 189 ILE A CA 1
ATOM 1532 C C . ILE A 1 189 ? 10.333 5.892 2.072 1.00 95.06 189 ILE A C 1
ATOM 1534 O O . ILE A 1 189 ? 10.279 4.688 1.848 1.00 95.06 189 ILE A O 1
ATOM 1538 N N . SER A 1 190 ? 9.532 6.765 1.462 1.00 95.00 190 SER A N 1
ATOM 1539 C CA . SER A 1 190 ? 8.515 6.403 0.470 1.00 95.00 190 SER A CA 1
ATOM 1540 C C . SER A 1 190 ? 8.152 7.612 -0.395 1.00 95.00 190 SER A C 1
ATOM 1542 O O . SER A 1 190 ? 8.622 8.729 -0.150 1.00 95.00 190 SER A O 1
ATOM 1544 N N . LYS A 1 191 ? 7.271 7.418 -1.385 1.00 93.50 191 LYS A N 1
ATOM 1545 C CA . LYS A 1 191 ? 6.789 8.482 -2.282 1.00 93.50 191 LYS A CA 1
ATOM 1546 C C . LYS A 1 191 ? 6.259 9.710 -1.523 1.00 93.50 191 LYS A C 1
ATOM 1548 O O . LYS A 1 191 ? 6.514 10.834 -1.942 1.00 93.50 191 LYS A O 1
ATOM 1553 N N . ARG A 1 192 ? 5.588 9.538 -0.373 1.00 93.00 192 ARG A N 1
ATOM 1554 C CA . ARG A 1 192 ? 5.062 10.670 0.426 1.00 93.00 192 ARG A CA 1
ATOM 1555 C C . ARG A 1 192 ? 6.114 11.449 1.222 1.00 93.00 192 ARG A C 1
ATOM 1557 O O . ARG A 1 192 ? 5.774 12.436 1.870 1.00 93.00 192 ARG A O 1
ATOM 1564 N N . PHE A 1 193 ? 7.372 11.012 1.200 1.00 95.00 193 PHE A N 1
ATOM 1565 C CA . PHE A 1 193 ? 8.503 11.712 1.814 1.00 95.00 193 PHE A CA 1
ATOM 1566 C C . PHE A 1 193 ? 9.375 12.444 0.790 1.00 95.00 193 PHE A C 1
ATOM 1568 O O . PHE A 1 193 ? 10.383 13.041 1.170 1.00 95.00 193 PHE A O 1
ATOM 1575 N N . VAL A 1 194 ? 9.019 12.426 -0.497 1.00 93.06 194 VAL A N 1
ATOM 1576 C CA . VAL A 1 194 ? 9.744 13.190 -1.519 1.00 93.06 194 VAL A CA 1
ATOM 1577 C C . VAL A 1 194 ? 9.698 14.680 -1.169 1.00 93.06 194 VAL A C 1
ATOM 1579 O O . VAL A 1 194 ? 8.638 15.238 -0.891 1.00 93.06 194 VAL A O 1
ATOM 1582 N N . GLY A 1 195 ? 10.873 15.313 -1.119 1.00 90.81 195 GLY A N 1
ATOM 1583 C CA . GLY A 1 195 ? 11.036 16.710 -0.703 1.00 90.81 195 GLY A CA 1
ATOM 1584 C C . GLY A 1 195 ? 10.923 16.961 0.809 1.00 90.81 195 GLY A C 1
ATOM 1585 O O . GLY A 1 195 ? 11.148 18.086 1.258 1.00 90.81 195 GLY A O 1
ATOM 1586 N N . ALA A 1 196 ? 10.611 15.944 1.618 1.00 91.38 196 ALA A N 1
ATOM 1587 C CA . ALA A 1 196 ? 10.588 16.078 3.067 1.00 91.38 196 ALA A CA 1
ATOM 1588 C C . ALA A 1 196 ? 12.005 15.981 3.645 1.00 91.38 196 ALA A C 1
ATOM 1590 O O . ALA A 1 196 ? 12.786 15.093 3.308 1.00 91.38 196 ALA A O 1
ATOM 1591 N N . ARG A 1 197 ? 12.327 16.864 4.592 1.00 88.06 197 ARG A N 1
ATOM 1592 C CA . ARG A 1 197 ? 13.584 16.775 5.336 1.00 88.06 197 ARG A CA 1
ATOM 1593 C C . ARG A 1 197 ? 13.467 15.710 6.425 1.00 88.06 197 ARG A C 1
ATOM 1595 O O . ARG A 1 197 ? 12.765 15.912 7.415 1.00 88.06 197 ARG A O 1
ATOM 1602 N N . ILE A 1 198 ? 14.186 14.604 6.260 1.00 88.44 198 ILE A N 1
ATOM 1603 C CA . ILE A 1 198 ? 14.298 13.547 7.270 1.00 88.44 198 ILE A CA 1
ATOM 1604 C C . ILE A 1 198 ? 15.539 13.825 8.123 1.00 88.44 198 ILE A C 1
ATOM 1606 O O . ILE A 1 198 ? 16.655 13.918 7.619 1.00 88.44 198 ILE A O 1
ATOM 1610 N N . GLU A 1 199 ? 15.348 13.999 9.429 1.00 85.69 199 GLU A N 1
ATOM 1611 C CA . GLU A 1 199 ? 16.451 14.177 10.375 1.00 85.69 199 GLU A CA 1
ATOM 1612 C C . GLU A 1 199 ? 16.971 12.818 10.854 1.00 85.69 199 GLU A C 1
ATOM 1614 O O . GLU A 1 199 ? 16.182 11.984 11.302 1.00 85.69 199 GLU A O 1
ATOM 1619 N N . GLY A 1 200 ? 18.294 12.622 10.824 1.00 88.94 200 GLY A N 1
ATOM 1620 C CA . GLY A 1 200 ? 18.966 11.388 11.246 1.00 88.94 200 GLY A CA 1
ATOM 1621 C C . GLY A 1 200 ? 18.953 10.280 10.186 1.00 88.94 200 GLY A C 1
ATOM 1622 O O . GLY A 1 200 ? 18.521 10.481 9.058 1.00 88.94 200 GLY A O 1
ATOM 1623 N N . GLU A 1 201 ? 19.429 9.090 10.555 1.00 92.19 201 GLU A N 1
ATOM 1624 C CA . GLU A 1 201 ? 19.477 7.923 9.661 1.00 92.19 201 GLU A CA 1
ATOM 1625 C C . GLU A 1 201 ? 18.071 7.465 9.242 1.00 92.19 201 GLU A C 1
ATOM 1627 O O . GLU A 1 201 ? 17.193 7.350 10.102 1.00 92.19 201 GLU A O 1
ATOM 1632 N N . ILE A 1 202 ? 17.867 7.181 7.951 1.00 92.81 202 ILE A N 1
ATOM 1633 C CA . ILE A 1 202 ? 16.566 6.796 7.377 1.00 92.81 202 ILE A CA 1
ATOM 1634 C C . ILE A 1 202 ? 16.060 5.483 7.989 1.00 92.81 202 ILE A C 1
ATOM 1636 O O . ILE A 1 202 ? 14.880 5.391 8.316 1.00 92.81 202 ILE A O 1
ATOM 1640 N N . GLY A 1 203 ? 16.948 4.503 8.212 1.00 93.25 203 GLY A N 1
ATOM 1641 C CA . GLY A 1 203 ? 16.638 3.205 8.832 1.00 93.25 203 GLY A CA 1
ATOM 1642 C C . GLY A 1 203 ? 15.788 3.315 10.080 1.00 93.25 203 GLY A C 1
ATOM 1643 O O . GLY A 1 203 ? 14.702 2.756 10.128 1.00 93.25 203 GLY A O 1
ATOM 1644 N N . ASN A 1 204 ? 16.217 4.153 11.016 1.00 93.31 204 ASN A N 1
ATOM 1645 C CA . ASN A 1 204 ? 15.600 4.225 12.336 1.00 93.31 204 ASN A CA 1
ATOM 1646 C C . ASN A 1 204 ? 14.482 5.280 12.400 1.00 93.31 204 ASN A C 1
ATOM 1648 O O . ASN A 1 204 ? 14.089 5.699 13.490 1.00 93.31 204 ASN A O 1
ATOM 1652 N N . PHE A 1 205 ? 13.992 5.784 11.257 1.00 95.75 205 PHE A N 1
ATOM 1653 C CA . PHE A 1 205 ? 12.974 6.836 11.250 1.00 95.75 205 PHE A CA 1
ATOM 1654 C C . PHE A 1 205 ? 11.710 6.405 11.996 1.00 95.75 205 PHE A C 1
ATOM 1656 O O . PHE A 1 205 ? 11.250 7.149 12.859 1.00 95.75 205 PHE A O 1
ATOM 1663 N N . THR A 1 206 ? 11.169 5.219 11.705 1.00 94.88 206 THR A N 1
ATOM 1664 C CA . THR A 1 206 ? 9.909 4.733 12.290 1.00 94.88 206 THR A CA 1
ATOM 1665 C C . THR A 1 206 ? 10.004 4.641 13.809 1.00 94.88 206 THR A C 1
ATOM 1667 O O . THR A 1 206 ? 9.117 5.110 14.526 1.00 94.88 206 THR A O 1
ATOM 1670 N N . GLU A 1 207 ? 11.120 4.107 14.310 1.00 94.69 207 GLU A N 1
ATOM 1671 C CA . GLU A 1 207 ? 11.396 4.008 15.740 1.00 94.69 207 GLU A CA 1
ATOM 1672 C C . GLU A 1 207 ? 11.484 5.404 16.374 1.00 94.69 207 GLU A C 1
ATOM 1674 O O . GLU A 1 207 ? 10.712 5.719 17.281 1.00 94.69 207 GLU A O 1
ATOM 1679 N N . ARG A 1 208 ? 12.340 6.293 15.853 1.00 95.56 208 ARG A N 1
ATOM 1680 C CA . ARG A 1 208 ? 12.481 7.660 16.388 1.00 95.56 208 ARG A CA 1
ATOM 1681 C C . ARG A 1 208 ? 11.166 8.437 16.344 1.00 95.56 208 ARG A C 1
ATOM 1683 O O . ARG A 1 208 ? 10.836 9.163 17.283 1.00 95.56 208 ARG A O 1
ATOM 1690 N N . PHE A 1 209 ? 10.417 8.312 15.251 1.00 96.06 209 PHE A N 1
ATOM 1691 C CA . PHE A 1 209 ? 9.151 9.009 15.060 1.00 96.06 209 PHE A CA 1
ATOM 1692 C C . PHE A 1 209 ? 8.096 8.522 16.054 1.00 96.06 209 PHE A C 1
ATOM 1694 O O . PHE A 1 209 ? 7.457 9.339 16.720 1.00 96.06 209 PHE A O 1
ATOM 1701 N N . SER A 1 210 ? 7.969 7.205 16.225 1.00 95.50 210 SER A N 1
ATOM 1702 C CA . SER A 1 210 ? 7.046 6.608 17.192 1.00 95.50 210 SER A CA 1
ATOM 1703 C C . SER A 1 210 ? 7.404 6.989 18.639 1.00 95.50 210 SER A C 1
ATOM 1705 O O . SER A 1 210 ? 6.530 7.450 19.375 1.00 95.50 210 SER A O 1
ATOM 1707 N N . GLN A 1 211 ? 8.684 6.934 19.027 1.00 95.62 211 GLN A N 1
ATOM 1708 C CA . GLN A 1 211 ? 9.156 7.386 20.344 1.00 95.62 211 GLN A CA 1
ATOM 1709 C C . GLN A 1 211 ? 8.834 8.865 20.592 1.00 95.62 211 GLN A C 1
ATOM 1711 O O . GLN A 1 211 ? 8.359 9.229 21.672 1.00 95.62 211 GLN A O 1
ATOM 1716 N N . LYS A 1 212 ? 9.024 9.723 19.579 1.00 95.50 212 LYS A N 1
ATOM 1717 C CA . LYS A 1 212 ? 8.672 11.143 19.674 1.00 95.50 212 LYS A CA 1
ATOM 1718 C C . LYS A 1 212 ? 7.176 11.324 19.941 1.00 95.50 212 LYS A C 1
ATOM 1720 O O . LYS A 1 212 ? 6.824 12.044 20.872 1.00 95.50 212 LYS A O 1
ATOM 1725 N N . LEU A 1 213 ? 6.306 10.625 19.210 1.00 96.31 213 LEU A N 1
ATOM 1726 C CA . LEU A 1 213 ? 4.850 10.698 19.403 1.00 96.31 213 LEU A CA 1
ATOM 1727 C C . LEU A 1 213 ? 4.405 10.242 20.800 1.00 96.31 213 LEU A C 1
ATOM 1729 O O . LEU A 1 213 ? 3.493 10.838 21.373 1.00 96.31 213 LEU A O 1
ATOM 1733 N N . ILE A 1 214 ? 5.057 9.225 21.370 1.00 96.38 214 ILE A N 1
ATOM 1734 C CA . ILE A 1 214 ? 4.810 8.801 22.756 1.00 96.38 214 ILE A CA 1
ATOM 1735 C C . ILE A 1 214 ? 5.265 9.880 23.742 1.00 96.38 214 ILE A C 1
ATOM 1737 O O . ILE A 1 214 ? 4.517 10.243 24.650 1.00 96.38 214 ILE A O 1
ATOM 1741 N N . SER A 1 215 ? 6.456 10.451 23.543 1.00 95.69 215 SER A N 1
ATOM 1742 C CA . SER A 1 215 ? 6.998 11.488 24.432 1.00 95.69 215 SER A CA 1
ATOM 1743 C C . SER A 1 215 ? 6.155 12.769 24.461 1.00 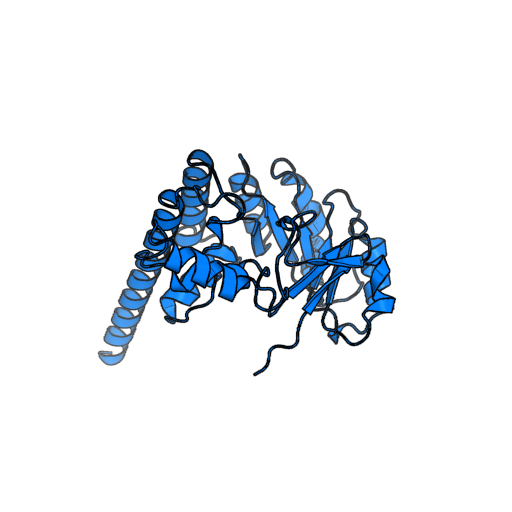95.69 215 SER A C 1
ATOM 1745 O O . SER A 1 215 ? 6.120 13.462 25.476 1.00 95.69 215 SER A O 1
ATOM 1747 N N . GLU A 1 216 ? 5.425 13.055 23.378 1.00 94.44 216 GLU A N 1
ATOM 1748 C CA . GLU A 1 216 ? 4.516 14.199 23.278 1.00 94.44 216 GLU A CA 1
ATOM 1749 C C . GLU A 1 216 ? 3.278 14.067 24.188 1.00 94.44 216 GLU A C 1
ATOM 1751 O O . GLU A 1 216 ? 2.604 15.071 24.419 1.00 94.44 216 GLU A O 1
ATOM 1756 N N . ARG A 1 217 ? 2.973 12.867 24.718 1.00 92.75 217 ARG A N 1
ATOM 1757 C CA . ARG A 1 217 ? 1.819 12.590 25.604 1.00 92.75 217 ARG A CA 1
ATOM 1758 C C . ARG A 1 217 ? 0.469 13.075 25.051 1.00 92.75 217 ARG A C 1
ATOM 1760 O O . ARG A 1 217 ? -0.397 13.534 25.791 1.00 92.75 217 ARG A O 1
ATOM 1767 N N . ARG A 1 218 ? 0.304 12.994 23.728 1.00 92.81 218 ARG A N 1
ATOM 1768 C CA . ARG A 1 218 ? -0.946 13.297 23.006 1.00 92.81 218 ARG A CA 1
ATOM 1769 C C . ARG A 1 218 ? -1.709 12.005 22.690 1.00 92.81 218 ARG A C 1
ATOM 1771 O O . ARG A 1 218 ? -1.461 10.972 23.298 1.00 92.81 218 ARG A O 1
ATOM 1778 N N . GLU A 1 219 ? -2.597 12.049 21.694 1.00 95.00 219 GLU A N 1
ATOM 1779 C CA . GLU A 1 219 ? -3.466 10.940 21.272 1.00 95.00 219 GLU A CA 1
ATOM 1780 C C . GLU A 1 219 ? -2.757 9.578 21.133 1.00 95.00 219 GLU A C 1
ATOM 1782 O O . GLU A 1 219 ? -3.344 8.556 21.473 1.00 95.00 219 GLU A O 1
ATOM 1787 N N . CYS A 1 220 ? -1.510 9.539 20.648 1.00 96.75 220 CYS A N 1
ATOM 1788 C CA . CYS A 1 220 ? -0.779 8.284 20.446 1.00 96.75 220 CYS A CA 1
ATOM 1789 C C . CYS A 1 220 ? -0.298 7.613 21.739 1.00 96.75 220 CYS A C 1
ATOM 1791 O O . CYS A 1 220 ? -0.106 6.403 21.730 1.00 96.75 220 CYS A O 1
ATOM 1793 N N . HIS A 1 221 ? -0.098 8.368 22.825 1.00 95.06 221 HIS A N 1
ATOM 1794 C CA . HIS A 1 221 ? 0.514 7.866 24.061 1.00 95.06 221 HIS A CA 1
ATOM 1795 C C . HIS A 1 221 ? -0.306 6.753 24.726 1.00 95.06 221 HIS A C 1
ATOM 1797 O O . HIS A 1 221 ? 0.263 5.791 25.228 1.00 95.06 221 HIS A O 1
ATOM 1803 N N . GLU A 1 222 ? -1.635 6.866 24.692 1.00 93.44 222 GLU A N 1
ATOM 1804 C CA . GLU A 1 222 ? -2.565 5.906 25.310 1.00 93.44 222 GLU A CA 1
ATOM 1805 C C . GLU A 1 222 ? -3.413 5.161 24.268 1.00 93.44 222 GLU A C 1
ATOM 1807 O O . GLU A 1 222 ? -4.427 4.547 24.590 1.00 93.44 222 GLU A O 1
ATOM 1812 N N . CYS A 1 223 ? -3.033 5.227 22.990 1.00 96.75 223 CYS A N 1
ATOM 1813 C CA . CYS A 1 223 ? -3.795 4.584 21.928 1.00 96.75 223 CYS A CA 1
ATOM 1814 C C . CYS A 1 223 ? -3.610 3.060 21.979 1.00 96.75 223 CYS A C 1
ATOM 1816 O O . CYS A 1 223 ? -2.501 2.563 21.782 1.00 96.75 223 CYS A O 1
ATOM 1818 N N . GLU A 1 224 ? -4.701 2.306 22.150 1.00 95.94 224 GLU A N 1
ATOM 1819 C CA . GLU A 1 224 ? -4.659 0.834 22.220 1.00 95.94 224 GLU A CA 1
ATOM 1820 C C . GLU A 1 224 ? -4.082 0.177 20.955 1.00 95.94 224 GLU A C 1
ATOM 1822 O O . GLU A 1 224 ? -3.557 -0.932 20.998 1.00 95.94 224 GLU A O 1
ATOM 1827 N N . PHE A 1 225 ? -4.162 0.876 19.822 1.00 96.19 225 PHE A N 1
ATOM 1828 C CA . PHE A 1 225 ? -3.690 0.400 18.528 1.00 96.19 225 PHE A CA 1
ATOM 1829 C C . PHE A 1 225 ? -2.285 0.889 18.176 1.00 96.19 225 PHE A C 1
ATOM 1831 O O . PHE A 1 225 ? -1.825 0.679 17.051 1.00 96.19 225 PHE A O 1
ATOM 1838 N N . PHE A 1 226 ? -1.599 1.575 19.095 1.00 95.56 226 PHE A N 1
ATOM 1839 C CA . PHE A 1 226 ? -0.307 2.184 18.800 1.00 95.56 226 PHE A CA 1
ATOM 1840 C C . PHE A 1 226 ? 0.731 1.158 18.342 1.00 95.56 226 PHE A C 1
ATOM 1842 O O . PHE A 1 226 ? 1.439 1.433 17.385 1.00 95.56 226 PHE A O 1
ATOM 1849 N N . ASN A 1 227 ? 0.760 -0.042 18.928 1.00 92.38 227 ASN A N 1
ATOM 1850 C CA . ASN A 1 227 ? 1.708 -1.099 18.548 1.00 92.38 227 ASN A CA 1
ATOM 1851 C C . ASN A 1 227 ? 1.565 -1.594 17.094 1.00 92.38 227 ASN A C 1
ATOM 1853 O O . ASN A 1 227 ? 2.500 -2.178 16.557 1.00 92.38 227 ASN A O 1
ATOM 1857 N N . ARG A 1 228 ? 0.409 -1.363 16.462 1.00 93.69 228 ARG A N 1
ATOM 1858 C CA . ARG A 1 228 ? 0.134 -1.688 15.055 1.00 93.69 228 ARG A CA 1
ATOM 1859 C C . ARG A 1 228 ? 0.210 -0.452 14.175 1.00 93.69 228 ARG A C 1
ATOM 1861 O O . ARG A 1 228 ? 0.722 -0.512 13.071 1.00 93.69 228 ARG A O 1
ATOM 1868 N N . CYS A 1 229 ? -0.246 0.703 14.646 1.00 95.56 229 CYS A N 1
ATOM 1869 C CA . CYS A 1 229 ? -0.192 1.934 13.861 1.00 95.56 229 CYS A CA 1
ATOM 1870 C C . CYS A 1 229 ? 1.221 2.543 13.809 1.00 95.56 229 CYS A C 1
ATOM 1872 O O . CYS A 1 229 ? 1.631 3.050 12.769 1.00 95.56 229 CYS A O 1
ATOM 1874 N N . ASN A 1 230 ? 1.963 2.530 14.921 1.00 95.44 230 ASN A N 1
ATOM 1875 C CA . ASN A 1 230 ? 3.266 3.186 15.103 1.00 95.44 230 ASN A CA 1
ATOM 1876 C C . ASN A 1 230 ? 3.298 4.633 14.577 1.00 95.44 230 ASN A C 1
ATOM 1878 O O . ASN A 1 230 ? 4.300 5.109 14.045 1.00 95.44 230 ASN A O 1
ATOM 1882 N N . GLY A 1 231 ? 2.171 5.342 14.692 1.00 96.19 231 GLY A N 1
ATOM 1883 C CA . GLY A 1 231 ? 2.043 6.723 14.238 1.00 96.19 231 GLY A CA 1
ATOM 1884 C C . GLY A 1 231 ? 1.922 6.917 12.725 1.00 96.19 231 GLY A C 1
ATOM 1885 O O . GLY A 1 231 ? 2.057 8.051 12.282 1.00 96.19 231 GLY A O 1
ATOM 1886 N N . TYR A 1 232 ? 1.646 5.876 11.935 1.00 97.19 232 TYR A N 1
ATOM 1887 C CA . TYR A 1 232 ? 1.528 5.948 10.469 1.00 97.19 232 TYR A CA 1
ATOM 1888 C C . TYR A 1 232 ? 0.661 7.115 9.959 1.00 97.19 232 TYR A C 1
ATOM 1890 O O . TYR A 1 232 ? 1.063 7.859 9.063 1.00 97.19 232 TYR A O 1
ATOM 1898 N N . PHE A 1 233 ? -0.494 7.323 10.599 1.00 97.12 233 PHE A N 1
ATOM 1899 C CA . PHE A 1 233 ? -1.456 8.386 10.283 1.00 97.12 233 PHE A CA 1
ATOM 1900 C C . PHE A 1 233 ? -1.104 9.760 10.874 1.00 97.12 233 PHE A C 1
ATOM 1902 O O . PHE A 1 233 ? -1.847 10.716 10.682 1.00 97.12 233 PHE A O 1
ATOM 1909 N N . LYS A 1 234 ? -0.002 9.890 11.622 1.00 96.81 234 LYS A N 1
ATOM 1910 C CA . LYS A 1 234 ? 0.473 11.166 12.197 1.00 96.81 234 LYS A CA 1
ATOM 1911 C C . LYS A 1 234 ? 1.518 11.861 11.328 1.00 96.81 234 LYS A C 1
ATOM 1913 O O . LYS A 1 234 ? 2.102 12.856 11.758 1.00 96.81 234 LYS A O 1
ATOM 1918 N N . TRP A 1 235 ? 1.766 11.328 10.135 1.00 95.19 235 TRP A N 1
ATOM 1919 C CA . TRP A 1 235 ? 2.609 11.942 9.124 1.00 95.19 235 TRP A CA 1
ATOM 1920 C C . TRP A 1 235 ? 1.790 12.296 7.868 1.00 95.19 235 TRP A C 1
ATOM 1922 O O . TRP A 1 235 ? 1.031 11.445 7.400 1.00 95.19 235 TRP A O 1
ATOM 1932 N N . PRO A 1 236 ? 1.984 13.488 7.270 1.00 94.00 236 PRO A N 1
ATOM 1933 C CA . PRO A 1 236 ? 2.853 14.572 7.743 1.00 94.00 236 PRO A CA 1
ATOM 1934 C C . PRO A 1 236 ? 2.216 15.432 8.849 1.00 94.00 236 PRO A C 1
ATOM 1936 O O . PRO A 1 236 ? 2.946 16.000 9.663 1.00 94.00 236 PRO A O 1
ATOM 1939 N N . ASP A 1 237 ? 0.881 15.514 8.924 1.00 95.12 237 ASP A N 1
ATOM 1940 C CA . ASP A 1 237 ? 0.206 16.317 9.948 1.00 95.12 237 ASP A CA 1
ATOM 1941 C C . ASP A 1 237 ? 0.027 15.546 11.264 1.00 95.12 237 ASP A C 1
ATOM 1943 O O . ASP A 1 237 ? -0.781 14.626 11.389 1.00 95.12 237 ASP A O 1
ATOM 1947 N N . ARG A 1 238 ? 0.729 15.977 12.309 1.00 94.19 238 ARG A N 1
ATOM 1948 C CA . ARG A 1 238 ? 0.644 15.362 13.643 1.00 94.19 238 ARG A CA 1
ATOM 1949 C C . ARG A 1 238 ? -0.691 15.610 14.346 1.00 94.19 238 ARG A C 1
ATOM 1951 O O . ARG A 1 238 ? -1.007 14.914 15.314 1.00 94.19 238 ARG A O 1
ATOM 1958 N N . ASN A 1 239 ? -1.461 16.597 13.894 1.00 95.50 239 ASN A N 1
ATOM 1959 C CA . ASN A 1 239 ? -2.749 16.949 14.483 1.00 95.50 239 ASN A CA 1
ATOM 1960 C C . ASN A 1 239 ? -3.924 16.181 13.861 1.00 95.50 239 ASN A C 1
ATOM 1962 O O . ASN A 1 239 ? -5.040 16.306 14.364 1.00 95.50 239 ASN A O 1
ATOM 1966 N N . TYR A 1 240 ? -3.684 15.357 12.832 1.00 97.00 240 TYR A N 1
ATOM 1967 C CA . TYR A 1 240 ? -4.705 14.492 12.241 1.00 97.00 240 TYR A CA 1
ATOM 1968 C C . TYR A 1 240 ? -5.409 13.655 13.313 1.00 97.00 240 TYR A C 1
ATOM 1970 O O . TYR A 1 240 ? -4.745 12.979 14.097 1.00 97.00 240 TYR A O 1
ATOM 1978 N N . ARG A 1 241 ? -6.741 13.682 13.366 1.00 95.94 241 ARG A N 1
ATOM 1979 C CA . ARG A 1 241 ? -7.521 12.944 14.369 1.00 95.94 241 ARG A CA 1
ATOM 1980 C C . ARG A 1 241 ? -7.740 11.507 13.916 1.00 95.94 241 ARG A C 1
ATOM 1982 O O . ARG A 1 241 ? -8.332 11.283 12.868 1.00 95.94 241 ARG A O 1
ATOM 1989 N N . CYS A 1 242 ? -7.314 10.529 14.713 1.00 96.88 242 CYS A N 1
ATOM 1990 C CA . CYS A 1 242 ? -7.398 9.120 14.319 1.00 96.88 242 CYS A CA 1
ATOM 1991 C C . CYS A 1 242 ? -8.737 8.456 14.683 1.00 96.88 242 CYS A C 1
ATOM 1993 O O . CYS A 1 242 ? -8.817 7.231 14.642 1.00 96.88 242 CYS A O 1
ATOM 1995 N N . ASP A 1 243 ? -9.772 9.221 15.044 1.00 96.62 243 ASP A N 1
ATOM 1996 C CA . ASP A 1 243 ? -11.073 8.693 15.476 1.00 96.62 243 ASP A CA 1
ATOM 1997 C C . ASP A 1 243 ? -11.677 7.743 14.428 1.00 96.62 243 ASP A C 1
ATOM 1999 O O . ASP A 1 243 ? -12.019 6.608 14.755 1.00 96.62 243 ASP A O 1
ATOM 2003 N N . GLY A 1 244 ? -11.716 8.158 13.158 1.00 96.88 244 GLY A N 1
ATOM 2004 C CA . GLY A 1 244 ? -12.209 7.328 12.058 1.00 96.88 244 GLY A CA 1
ATOM 2005 C C . GLY A 1 244 ? -11.386 6.057 11.828 1.00 96.88 244 GLY A C 1
ATOM 2006 O O . GLY A 1 244 ? -11.924 4.956 11.764 1.00 96.88 244 GLY A O 1
ATOM 2007 N N . ILE A 1 245 ? -10.056 6.175 11.819 1.00 97.06 245 ILE A N 1
ATOM 2008 C CA . ILE A 1 245 ? -9.154 5.019 11.689 1.00 97.06 245 ILE A CA 1
ATOM 2009 C C . ILE A 1 245 ? -9.333 4.024 12.844 1.00 97.06 245 ILE A C 1
ATOM 2011 O O . ILE A 1 245 ? -9.315 2.810 12.635 1.00 97.06 245 ILE A O 1
ATOM 2015 N N . LYS A 1 246 ? -9.537 4.514 14.071 1.00 97.62 246 LYS A N 1
ATOM 2016 C CA . LYS A 1 246 ? -9.808 3.655 15.230 1.00 97.62 246 LYS A CA 1
ATOM 2017 C C . LYS A 1 246 ? -11.09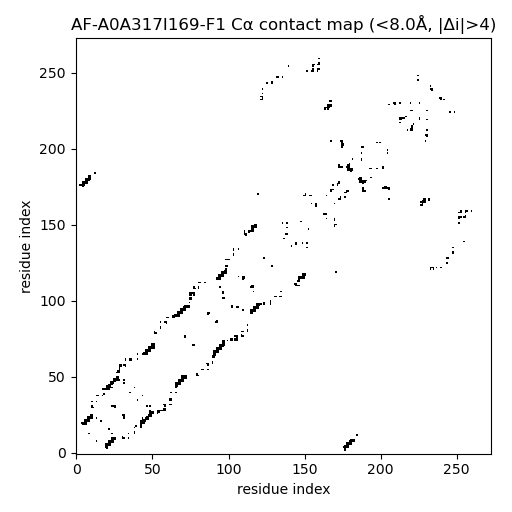7 2.854 15.038 1.00 97.62 246 LYS A C 1
ATOM 2019 O O . LYS A 1 246 ? -11.112 1.683 15.408 1.00 97.62 246 LYS A O 1
ATOM 2024 N N . ARG A 1 247 ? -12.145 3.420 14.420 1.00 97.81 247 ARG A N 1
ATOM 2025 C CA . ARG A 1 247 ? -13.382 2.675 14.101 1.00 97.81 247 ARG A CA 1
ATOM 2026 C C . ARG A 1 247 ? -13.117 1.508 13.150 1.00 97.81 247 ARG A C 1
ATOM 2028 O O . ARG A 1 247 ? -13.537 0.390 13.447 1.00 97.81 247 ARG A O 1
ATOM 2035 N N . ILE A 1 248 ? -12.342 1.730 12.085 1.00 97.75 248 ILE A N 1
ATOM 2036 C CA . ILE A 1 248 ? -11.898 0.670 11.159 1.00 97.75 248 ILE A CA 1
ATOM 2037 C C . ILE A 1 248 ? -11.190 -0.455 11.926 1.00 97.75 248 ILE A C 1
ATOM 2039 O O . ILE A 1 248 ? -11.521 -1.632 11.784 1.00 97.75 248 ILE A O 1
ATOM 2043 N N . PHE A 1 249 ? -10.242 -0.092 12.791 1.00 97.12 249 PHE A N 1
ATOM 2044 C CA . PHE A 1 249 ? -9.465 -1.051 13.574 1.00 97.12 249 PHE A CA 1
ATOM 2045 C C . PHE A 1 249 ? -10.314 -1.829 14.582 1.00 97.12 249 PHE A C 1
ATOM 2047 O O . PHE A 1 249 ? -10.132 -3.038 14.729 1.00 97.12 249 PHE A O 1
ATOM 2054 N N . HIS A 1 250 ? -11.270 -1.175 15.242 1.00 97.81 250 HIS A N 1
ATOM 2055 C CA . HIS A 1 250 ? -12.237 -1.853 16.102 1.00 97.81 250 HIS A CA 1
ATOM 2056 C C . HIS A 1 250 ? -13.084 -2.861 15.325 1.00 97.81 250 HIS A C 1
ATOM 2058 O O . HIS A 1 250 ? -13.284 -3.976 15.809 1.00 97.81 250 HIS A O 1
ATOM 2064 N N . THR A 1 251 ? -13.548 -2.510 14.124 1.00 97.75 251 THR A N 1
ATOM 2065 C CA . THR A 1 251 ? -14.319 -3.428 13.276 1.00 97.75 251 THR A CA 1
ATOM 2066 C C . THR A 1 251 ? -13.493 -4.648 12.875 1.00 97.75 251 THR A C 1
ATOM 2068 O O . THR A 1 251 ? -13.961 -5.768 13.065 1.00 97.75 251 THR A O 1
ATOM 2071 N N . LEU A 1 252 ? -12.242 -4.466 12.442 1.00 96.69 252 LEU A N 1
ATOM 2072 C CA . LEU A 1 252 ? -11.333 -5.575 12.117 1.00 96.69 252 LEU A CA 1
ATOM 2073 C C . LEU A 1 252 ? -11.030 -6.472 13.332 1.00 96.69 252 LEU A C 1
ATOM 2075 O O . LEU A 1 252 ? -11.055 -7.701 13.231 1.00 96.69 252 LEU A O 1
ATOM 2079 N N . LYS A 1 253 ? -10.775 -5.865 14.499 1.00 95.88 253 LYS A N 1
ATOM 2080 C CA . LYS A 1 253 ? -10.531 -6.578 15.763 1.00 95.88 253 LYS A CA 1
ATOM 2081 C C . LYS A 1 253 ? -11.749 -7.399 16.196 1.00 95.88 253 LYS A C 1
ATOM 2083 O O . LYS A 1 253 ? -11.579 -8.524 16.655 1.00 95.88 253 LYS A O 1
ATOM 2088 N N . ARG A 1 254 ? -12.963 -6.868 16.026 1.00 96.81 254 ARG A N 1
ATOM 2089 C CA . ARG A 1 254 ? -14.222 -7.579 16.298 1.00 96.81 254 ARG A CA 1
ATOM 2090 C C . ARG A 1 254 ? -14.453 -8.733 15.320 1.00 96.81 254 ARG A C 1
ATOM 2092 O O . ARG A 1 254 ? -14.666 -9.845 15.784 1.00 96.81 254 ARG A O 1
ATOM 2099 N N . ALA A 1 255 ? -14.306 -8.508 14.014 1.00 95.44 255 ALA A N 1
ATOM 2100 C CA . ALA A 1 255 ? -14.448 -9.567 13.007 1.00 95.44 255 ALA A CA 1
ATOM 2101 C C . ALA A 1 255 ? -13.491 -10.742 13.283 1.00 95.44 255 ALA A C 1
ATOM 2103 O O . ALA A 1 255 ? -13.846 -11.911 13.191 1.00 95.44 255 ALA A O 1
ATOM 2104 N N . THR A 1 256 ? -12.274 -10.436 13.734 1.00 93.69 256 THR A N 1
ATOM 2105 C CA . THR A 1 256 ? -11.304 -11.444 14.178 1.00 93.69 256 THR A CA 1
ATOM 2106 C C . THR A 1 256 ? -11.785 -12.253 15.392 1.00 93.69 256 THR A C 1
ATOM 2108 O O . THR A 1 256 ? -11.519 -13.452 15.484 1.00 93.69 256 THR A O 1
ATOM 2111 N N . GLN A 1 257 ? -12.440 -11.609 16.362 1.00 93.62 257 GLN A N 1
ATOM 2112 C CA . GLN A 1 257 ? -12.981 -12.291 17.540 1.00 93.62 257 GLN A CA 1
ATOM 2113 C C . GLN A 1 257 ? -14.132 -13.224 17.163 1.00 93.62 257 GLN A C 1
ATOM 2115 O O . GLN A 1 257 ? -14.179 -14.333 17.686 1.00 93.62 257 GLN A O 1
ATOM 2120 N N . GLU A 1 258 ? -14.996 -12.801 16.241 1.00 93.56 258 GLU A N 1
ATOM 2121 C CA . GLU A 1 258 ? -16.086 -13.616 15.693 1.00 93.56 258 GLU A CA 1
ATOM 2122 C C . GLU A 1 258 ? -15.526 -14.873 15.008 1.00 93.56 258 GLU A C 1
ATOM 2124 O O . GLU A 1 258 ? -15.871 -15.983 15.399 1.00 93.56 258 GLU A O 1
ATOM 2129 N N . VAL A 1 259 ? -14.525 -14.729 14.127 1.00 90.75 259 VAL A N 1
ATOM 2130 C CA . VAL A 1 259 ? -13.857 -15.879 13.481 1.00 90.75 259 VAL A CA 1
ATOM 2131 C C . VAL A 1 259 ? -13.254 -16.851 14.503 1.00 90.75 259 VAL A C 1
ATOM 2133 O O . VAL A 1 259 ? -13.378 -18.065 14.359 1.00 90.75 259 VAL A O 1
ATOM 2136 N N . ARG A 1 260 ? -12.601 -16.348 15.561 1.00 90.56 260 ARG A N 1
ATOM 2137 C CA . ARG A 1 260 ? -12.051 -17.213 16.622 1.00 90.56 260 ARG A CA 1
ATOM 2138 C C . ARG A 1 260 ? -13.144 -17.977 17.370 1.00 90.56 260 ARG A C 1
ATOM 2140 O O . ARG A 1 260 ? -12.918 -19.123 17.749 1.00 90.56 260 ARG A O 1
ATOM 2147 N N . GLN A 1 261 ? -14.288 -17.342 17.619 1.00 91.88 261 GLN A N 1
ATOM 2148 C CA . GLN A 1 261 ? -15.425 -17.978 18.284 1.00 91.88 261 GLN A CA 1
ATOM 2149 C C . GLN A 1 261 ? -16.041 -19.065 17.401 1.00 91.88 261 GLN A C 1
ATOM 2151 O O . GLN A 1 261 ? -16.281 -20.165 17.895 1.00 91.88 261 GLN A O 1
ATOM 2156 N N . ASP A 1 262 ? -16.214 -18.790 16.109 1.00 90.56 262 ASP A N 1
ATOM 2157 C CA . ASP A 1 262 ? -16.769 -19.743 15.146 1.00 90.56 262 ASP A CA 1
ATOM 2158 C C . ASP A 1 262 ? -15.874 -20.978 14.985 1.00 90.56 262 ASP A C 1
ATOM 2160 O O . ASP A 1 262 ? -16.364 -22.106 15.030 1.00 90.56 262 ASP A O 1
ATOM 2164 N N . LEU A 1 263 ? -14.553 -20.785 14.881 1.00 89.31 263 LEU A N 1
ATOM 2165 C CA . LEU A 1 263 ? -13.591 -21.891 14.813 1.00 89.31 263 LEU A CA 1
ATOM 2166 C C . LEU A 1 263 ? -13.590 -22.728 16.098 1.00 89.31 263 LEU A C 1
ATOM 2168 O O . LEU A 1 263 ? -13.653 -23.951 16.033 1.00 89.31 263 LEU A O 1
ATOM 2172 N N . ALA A 1 264 ? -13.601 -22.087 17.270 1.00 90.31 264 ALA A N 1
ATOM 2173 C CA . ALA A 1 264 ? -13.669 -22.806 18.541 1.00 90.31 264 ALA A CA 1
ATOM 2174 C C . ALA A 1 264 ? -14.982 -23.595 18.701 1.00 90.31 264 ALA A C 1
ATOM 2176 O O . ALA A 1 264 ? -14.984 -24.685 19.275 1.00 90.31 264 ALA A O 1
ATOM 2177 N N . ALA A 1 265 ? -16.099 -23.057 18.201 1.00 90.12 265 ALA A N 1
ATOM 2178 C CA . ALA A 1 265 ? -17.383 -23.749 18.193 1.00 90.12 265 ALA A CA 1
ATOM 2179 C C . ALA A 1 265 ? -17.379 -24.949 17.232 1.00 90.12 265 ALA A C 1
ATOM 2181 O O . ALA A 1 265 ? -17.898 -26.005 17.589 1.00 90.12 265 ALA A O 1
ATOM 2182 N N . TYR A 1 266 ? -16.771 -24.807 16.051 1.00 86.69 266 TYR A N 1
ATOM 2183 C CA . TYR A 1 266 ? -16.600 -25.894 15.086 1.00 86.69 266 TYR A CA 1
ATOM 2184 C C . TYR A 1 266 ? -15.755 -27.040 15.661 1.00 86.69 266 TYR A C 1
ATOM 2186 O O . TYR A 1 266 ? -16.211 -28.184 15.685 1.00 86.69 266 TYR A O 1
ATOM 2194 N N . ASP A 1 267 ? -14.586 -26.727 16.225 1.00 86.44 267 ASP A N 1
ATOM 2195 C CA . ASP A 1 267 ? -13.695 -27.720 16.840 1.00 86.44 267 ASP A CA 1
ATOM 2196 C C . ASP A 1 267 ? -14.393 -28.466 17.995 1.00 86.44 267 ASP A C 1
ATOM 2198 O O . ASP A 1 267 ? -14.242 -29.677 18.164 1.00 86.44 267 ASP A O 1
ATOM 2202 N N . ALA A 1 268 ? -15.213 -27.763 18.785 1.00 81.31 268 ALA A N 1
ATOM 2203 C CA . ALA A 1 268 ? -15.975 -28.367 19.877 1.00 81.31 268 ALA A CA 1
ATOM 2204 C C . ALA A 1 268 ? -17.074 -29.333 19.397 1.00 81.31 268 ALA A C 1
ATOM 2206 O O . ALA A 1 268 ? -17.407 -30.273 20.125 1.00 81.31 268 ALA A O 1
ATOM 2207 N N . LEU A 1 269 ? -17.636 -29.113 18.203 1.00 80.31 269 LEU A N 1
ATOM 2208 C CA . LEU A 1 269 ? -18.622 -30.005 17.588 1.00 80.31 269 LEU A CA 1
ATOM 2209 C C . LEU A 1 269 ? -17.962 -31.261 17.003 1.00 80.31 269 LEU A C 1
ATOM 2211 O O . LEU A 1 269 ? -18.524 -32.344 17.143 1.00 80.31 269 LEU A O 1
ATOM 2215 N N . GLU A 1 270 ? -16.768 -31.147 16.412 1.00 70.56 270 GLU A N 1
ATOM 2216 C CA . GLU A 1 270 ? -16.020 -32.306 15.898 1.00 70.56 270 GLU A CA 1
ATOM 2217 C C . GLU A 1 270 ? -15.525 -33.238 17.013 1.00 70.56 270 GLU A C 1
ATOM 2219 O O . GLU A 1 270 ? -15.535 -34.451 16.844 1.00 70.56 270 GLU A O 1
ATOM 2224 N N . VAL A 1 271 ? -15.144 -32.707 18.180 1.00 66.12 271 VAL A N 1
ATOM 2225 C CA . VAL A 1 271 ? -14.701 -33.529 19.327 1.00 66.12 271 VAL A CA 1
ATOM 2226 C C . VAL A 1 271 ? -15.854 -34.320 19.975 1.00 66.12 271 VAL A C 1
ATOM 2228 O O . VAL A 1 271 ? -15.612 -35.278 20.710 1.00 66.12 271 VAL A O 1
ATOM 2231 N N . GLN A 1 272 ? -17.108 -33.927 19.732 1.00 55.47 272 GLN A N 1
ATOM 2232 C CA . GLN A 1 272 ? -18.303 -34.587 20.278 1.00 55.47 272 GLN A CA 1
ATOM 2233 C C . GLN A 1 272 ? -18.960 -35.590 19.312 1.00 55.47 272 GLN A C 1
ATOM 2235 O O . GLN A 1 272 ? -19.886 -36.290 19.733 1.00 55.47 272 GLN A O 1
ATOM 2240 N N . ALA A 1 273 ? -18.510 -35.649 18.054 1.00 54.41 273 ALA A N 1
ATOM 2241 C CA . ALA A 1 273 ? -18.999 -36.560 17.014 1.00 54.41 273 ALA A CA 1
ATOM 2242 C C . ALA A 1 273 ? -18.161 -37.848 16.937 1.00 54.41 273 ALA A C 1
ATOM 2244 O O . ALA A 1 273 ? -18.766 -38.910 16.658 1.00 54.41 273 ALA A O 1
#

Foldseek 3Di:
DQQFAEEEDELVCLVVQAPAQYAYEDCELQSVLVSLVVHDLVSYQAYENAHLVYQNVSVQVGSFAHAYEYEPPDLVVLVSVVRCLSVVVGHQYEYEFELDPPNLVSVVSCQLSVHAYEYPDEQDDPVSLVSVVVSLCCCLPPPSRPHHHQQLVVLLVCLLVVPLAAPCVSNVQQQSHYWYQDPVRDTARDPLCVVPDDPDDRNCRLVVQLVVLCVVVPPLVPDPSCSHHSCRRCPPPVPRDCPSVVVSSVVSNVSSVVVVVVVVVVVVVVVVD

Nearest PDB structures (foldseek):
  4djf-assembly1_D  TM=4.504E-01  e=4.139E-01  Neomoorella thermoacetica
  6pal-assembly1_B  TM=5.299E-01  e=1.280E+00  Bacteroides uniformis
  6wvs-assembly1_A  TM=4.959E-01  e=1.137E+00  synthetic construct
  6pal-assembly1_A  TM=4.892E-01  e=2.611E+00  Bacteroides uniformis
  3i10-assembly1_A  TM=4.463E-01  e=7.608E+00  Bacteroides thetaiotaomicron VPI-5482

Solvent-accessible surface area (backbone atoms only — not comparable to full-atom values): 15026 Å² total; per-residue (Å²): 129,87,69,73,57,28,40,35,33,41,47,93,48,51,80,84,49,65,96,44,37,28,31,42,29,34,62,42,36,56,55,49,29,53,41,47,75,72,48,65,65,88,33,42,71,30,35,36,36,62,37,69,82,45,63,56,70,49,40,61,91,39,56,71,65,44,30,36,34,40,31,37,86,53,37,89,53,40,78,52,56,69,74,54,51,73,44,58,81,48,20,57,49,32,38,35,36,50,72,50,93,63,26,58,61,26,51,52,48,39,30,72,65,68,24,28,34,37,68,51,77,60,73,68,54,70,75,52,38,58,48,48,50,51,48,47,51,45,63,77,70,37,91,75,55,78,43,51,44,47,66,60,49,53,51,31,48,25,56,62,70,70,44,73,64,32,45,34,55,76,72,63,42,28,36,65,46,22,34,23,34,44,95,88,67,48,82,42,44,37,84,92,39,68,93,55,87,76,84,73,66,65,56,53,40,63,59,55,52,32,52,50,45,41,74,66,65,46,80,58,51,79,38,92,57,34,72,31,36,51,56,53,52,37,49,89,51,69,80,56,77,58,66,60,60,50,52,55,51,51,52,39,48,47,54,35,50,51,52,53,52,52,50,53,54,50,55,56,53,63,77,74,107

Secondary structure (DSSP, 8-state):
--PPPEEEEEGGGTTTTTTSEEEEEES-HHHHHHHHHHS-GGGEEEEEE--SSS-GGGTTTSSTT--EEEE-SSGGGGGGGGGGGGGGGTS-EEEEEE-STTHHHHHHHHHHTT-EEEEE-SS--HHHHHHHHHHHHHHHH-TT--S-BHHHHHHHHHHHHT----HHHHTT--TTTEEEE-TTS-EESSGGGTT----S-STTHHHHHHHHHHHTTSTTTT-TTHHHHTTGGGSS-TT---HHHHHHHHHHHHHHHHHHHHHHHHHHHHTT-